Protein AF-A0AAV2Z727-F1 (afdb_monomer_lite)

Organism: NCBI:txid4803

Radius of gyration: 49.24 Å; chains: 1; bounding box: 131×101×115 Å

Structure (mmCIF, N/CA/C/O backbone):
data_AF-A0AAV2Z727-F1
#
_entry.id   AF-A0AAV2Z727-F1
#
loop_
_atom_site.group_PDB
_atom_site.id
_atom_site.type_symbol
_atom_site.label_atom_id
_atom_site.label_alt_id
_atom_site.label_comp_id
_atom_site.label_asym_id
_atom_site.label_entity_id
_atom_site.label_seq_id
_atom_site.pdbx_PDB_ins_code
_atom_site.Cartn_x
_atom_site.Cartn_y
_atom_site.Cartn_z
_atom_site.occupancy
_atom_site.B_iso_or_equiv
_atom_site.auth_seq_id
_atom_site.auth_comp_id
_atom_site.auth_asym_id
_atom_site.auth_atom_id
_atom_site.pdbx_PDB_model_num
ATOM 1 N N . MET A 1 1 ? -12.203 36.282 54.480 1.00 39.03 1 MET A N 1
ATOM 2 C CA . MET A 1 1 ? -13.484 35.660 54.081 1.00 39.03 1 MET A CA 1
ATOM 3 C C . MET A 1 1 ? -13.154 34.325 53.433 1.00 39.03 1 MET A C 1
ATOM 5 O O . MET A 1 1 ? -12.800 34.279 52.266 1.00 39.03 1 MET A O 1
ATOM 9 N N . SER A 1 2 ? -13.116 33.274 54.251 1.00 40.97 2 SER A N 1
ATOM 10 C CA . SER A 1 2 ? -12.714 31.914 53.879 1.00 40.97 2 SER A CA 1
ATOM 11 C C . SER A 1 2 ? -13.938 31.020 54.028 1.00 40.97 2 SER A C 1
ATOM 13 O O . SER A 1 2 ? -14.599 31.080 55.063 1.00 40.97 2 SER A O 1
ATOM 15 N N . GLY A 1 3 ? -14.285 30.250 52.997 1.00 43.59 3 GLY A N 1
ATOM 16 C CA . GLY A 1 3 ? -15.508 29.451 53.033 1.00 43.59 3 GLY A CA 1
ATOM 17 C C . GLY A 1 3 ? -15.813 28.660 51.767 1.00 43.59 3 GLY A C 1
ATOM 18 O O . GLY A 1 3 ? -16.942 28.704 51.300 1.00 43.59 3 GLY A O 1
ATOM 19 N N . ARG A 1 4 ? -14.841 27.937 51.198 1.00 46.19 4 ARG A N 1
ATOM 20 C CA . ARG A 1 4 ? -15.089 26.867 50.211 1.00 46.19 4 ARG A CA 1
ATOM 21 C C . ARG A 1 4 ? -14.018 25.791 50.373 1.00 46.19 4 ARG A C 1
ATOM 23 O O . ARG A 1 4 ? -12.867 26.040 50.051 1.00 46.19 4 ARG A O 1
ATOM 30 N N . GLY A 1 5 ? -14.373 24.622 50.910 1.00 44.16 5 GLY A N 1
ATOM 31 C CA . GLY A 1 5 ? -13.402 23.523 51.023 1.00 44.16 5 GLY A CA 1
ATOM 32 C C . GLY A 1 5 ? -13.780 22.319 51.889 1.00 44.16 5 GLY A C 1
ATOM 33 O O . GLY A 1 5 ? -12.882 21.725 52.471 1.00 44.16 5 GLY A O 1
ATOM 34 N N . LYS A 1 6 ? -15.066 21.956 52.046 1.00 46.91 6 LYS A N 1
ATOM 35 C CA . LYS A 1 6 ? -15.457 20.804 52.898 1.00 46.91 6 LYS A CA 1
ATOM 36 C C . LYS A 1 6 ? -16.526 19.852 52.331 1.00 46.91 6 LYS A C 1
ATOM 38 O O . LYS A 1 6 ? -17.015 19.011 53.077 1.00 46.91 6 LYS A O 1
ATOM 43 N N . ALA A 1 7 ? -16.893 19.936 51.051 1.00 47.81 7 ALA A N 1
ATOM 44 C CA . ALA A 1 7 ? -17.979 19.102 50.507 1.00 47.81 7 ALA A CA 1
ATOM 45 C C . ALA A 1 7 ? -17.520 17.757 49.907 1.00 47.81 7 ALA A C 1
ATOM 47 O O . ALA A 1 7 ? -18.272 16.791 49.930 1.00 47.81 7 ALA A O 1
ATOM 48 N N . THR A 1 8 ? -16.283 17.637 49.424 1.00 51.75 8 THR A N 1
ATOM 49 C CA . THR A 1 8 ? -15.861 16.471 48.625 1.00 51.75 8 THR A CA 1
ATOM 50 C C . THR A 1 8 ? -15.417 15.246 49.431 1.00 51.75 8 THR A C 1
ATOM 52 O O . THR A 1 8 ? -15.367 14.153 48.883 1.00 51.75 8 THR A O 1
ATOM 55 N N . VAL A 1 9 ? -15.154 15.372 50.738 1.00 48.19 9 VAL A N 1
ATOM 56 C CA . VAL A 1 9 ? -14.630 14.254 51.556 1.00 48.19 9 VAL A CA 1
ATOM 57 C C . VAL A 1 9 ? -15.740 13.357 52.139 1.00 48.19 9 VAL A C 1
ATOM 59 O O . VAL A 1 9 ? -15.494 12.195 52.445 1.00 48.19 9 VAL A O 1
ATOM 62 N N . ARG A 1 10 ? -16.986 13.843 52.272 1.00 49.72 10 ARG A N 1
ATOM 63 C CA . ARG A 1 10 ? -18.089 13.064 52.884 1.00 49.72 10 ARG A CA 1
ATOM 64 C C . ARG A 1 10 ? -18.760 12.060 51.943 1.00 49.72 10 ARG A C 1
ATOM 66 O O . ARG A 1 10 ? -19.246 11.039 52.420 1.00 49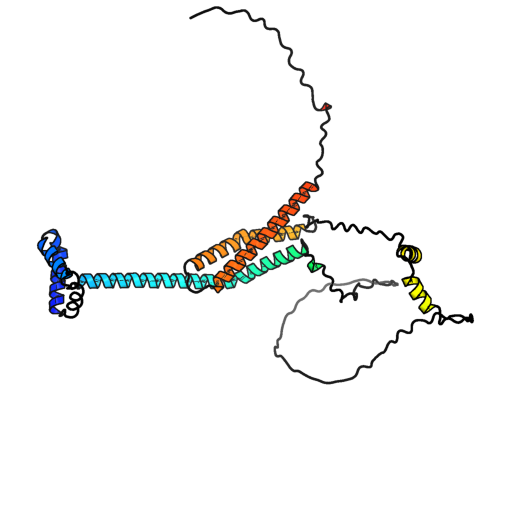.72 10 ARG A O 1
ATOM 73 N N . VAL A 1 11 ? -18.752 12.323 50.638 1.00 51.19 11 VAL A N 1
ATOM 74 C CA . VAL A 1 11 ? -19.493 11.535 49.635 1.00 51.19 11 VAL A CA 1
ATOM 75 C C . VAL A 1 11 ? -18.959 10.100 49.528 1.00 51.19 11 VAL A C 1
ATOM 77 O O . VAL A 1 11 ? -19.722 9.161 49.343 1.00 51.19 11 VAL A O 1
ATOM 80 N N . HIS A 1 12 ? -17.652 9.894 49.709 1.00 49.97 12 HIS A N 1
ATOM 81 C CA . HIS A 1 12 ? -17.037 8.566 49.575 1.00 49.97 12 HIS A CA 1
ATOM 82 C C . HIS A 1 12 ? -17.106 7.710 50.855 1.00 49.97 12 HIS A C 1
ATOM 84 O O . HIS A 1 12 ? -16.900 6.502 50.790 1.00 49.97 12 HIS A O 1
ATOM 90 N N . ALA A 1 13 ? -17.420 8.299 52.017 1.00 50.66 13 ALA A N 1
ATOM 91 C CA . ALA A 1 13 ? -17.376 7.595 53.305 1.00 50.66 13 ALA A CA 1
ATOM 92 C C . ALA A 1 13 ? -18.645 6.779 53.632 1.00 50.66 13 ALA A C 1
ATOM 94 O O . ALA A 1 13 ? -18.581 5.874 54.459 1.00 50.66 13 ALA A O 1
ATOM 95 N N . ARG A 1 14 ? -19.799 7.093 53.020 1.00 56.72 14 ARG A N 1
ATOM 96 C CA . ARG A 1 14 ? -21.083 6.403 53.284 1.00 56.72 14 ARG A CA 1
ATOM 97 C C . ARG A 1 14 ? -21.457 5.357 52.235 1.00 56.72 14 ARG A C 1
ATOM 99 O O . ARG A 1 14 ? -22.124 4.383 52.576 1.00 56.72 14 ARG A O 1
ATOM 106 N N . ALA A 1 15 ? -20.972 5.494 51.001 1.00 55.03 15 ALA A N 1
ATOM 107 C CA . ALA A 1 15 ? -21.147 4.484 49.955 1.00 55.03 15 ALA A CA 1
ATOM 108 C C . ALA A 1 15 ? -20.531 3.119 50.332 1.00 55.03 15 ALA A C 1
ATOM 110 O O . ALA A 1 15 ? -20.976 2.085 49.843 1.00 55.03 15 ALA A O 1
ATOM 111 N N . THR A 1 16 ? -19.541 3.105 51.229 1.00 55.41 16 THR A N 1
ATOM 112 C CA . THR A 1 16 ? -18.864 1.905 51.746 1.00 55.41 16 THR A CA 1
ATOM 113 C C . THR A 1 16 ? -19.543 1.276 52.974 1.00 55.41 16 THR A C 1
ATOM 115 O O . THR A 1 16 ? -19.115 0.211 53.406 1.00 55.41 16 THR A O 1
ATOM 118 N N . GLN A 1 17 ? -20.605 1.884 53.526 1.00 63.78 17 GLN A N 1
ATOM 119 C CA . GLN A 1 17 ? -21.319 1.405 54.728 1.00 63.78 17 GLN A CA 1
ATOM 120 C C . GLN A 1 17 ? -22.770 0.958 54.461 1.00 63.78 17 GLN A C 1
ATOM 122 O O . GLN A 1 17 ? -23.529 0.732 55.403 1.00 63.78 17 GLN A O 1
ATOM 127 N N . GLN A 1 18 ? -23.185 0.833 53.196 1.00 75.06 18 GLN A N 1
ATOM 128 C CA . GLN A 1 18 ? -24.531 0.360 52.861 1.00 75.06 18 GLN A CA 1
ATOM 129 C C . GLN A 1 18 ? -24.704 -1.110 53.283 1.00 75.06 18 GLN A C 1
ATOM 131 O O . GLN A 1 18 ? -24.098 -2.011 52.704 1.00 75.06 18 GLN A O 1
ATOM 136 N N . THR A 1 19 ? -25.542 -1.359 54.292 1.00 83.00 19 THR A N 1
ATOM 137 C CA . THR A 1 19 ? -25.953 -2.713 54.687 1.00 83.00 19 THR A CA 1
ATOM 138 C C . THR A 1 19 ? -26.947 -3.288 53.664 1.00 83.00 19 THR A C 1
ATOM 140 O O . THR A 1 19 ? -27.617 -2.522 52.961 1.00 83.00 19 THR A O 1
ATOM 143 N N . PRO A 1 20 ? -27.082 -4.624 53.549 1.00 82.06 20 PRO A N 1
ATOM 144 C CA . PRO A 1 20 ? -28.026 -5.246 52.613 1.00 82.06 20 PRO A CA 1
ATOM 145 C C . PRO A 1 20 ? -29.473 -4.759 52.802 1.00 82.06 20 PRO A C 1
ATOM 147 O O . PRO A 1 20 ? -30.179 -4.558 51.814 1.00 82.06 20 PRO A O 1
ATOM 150 N N . ASP A 1 21 ? -29.880 -4.471 54.040 1.00 87.56 21 ASP A N 1
ATOM 151 C CA . ASP A 1 21 ? -31.209 -3.929 54.350 1.00 87.56 21 ASP A CA 1
ATOM 152 C C . ASP A 1 21 ? -31.409 -2.512 53.788 1.00 87.56 21 ASP A C 1
ATOM 154 O O . ASP A 1 21 ? -32.450 -2.208 53.206 1.00 87.56 21 ASP A O 1
ATOM 158 N N . VAL A 1 22 ? -30.394 -1.645 53.892 1.00 86.69 22 VAL A N 1
ATOM 159 C CA . VAL A 1 22 ? -30.434 -0.288 53.320 1.00 86.69 22 VAL A CA 1
ATOM 160 C C . VAL A 1 22 ? -30.500 -0.350 51.792 1.00 86.69 22 VAL A C 1
ATOM 162 O O . VAL A 1 22 ? -31.244 0.415 51.181 1.00 86.69 22 VAL A O 1
ATOM 165 N N . ASN A 1 23 ? -29.803 -1.301 51.165 1.00 86.25 23 ASN A N 1
ATOM 166 C CA . ASN A 1 23 ? -29.875 -1.509 49.717 1.00 86.25 23 ASN A CA 1
ATOM 167 C C . ASN A 1 23 ? -31.262 -1.978 49.255 1.00 86.25 23 ASN A C 1
ATOM 169 O O . ASN A 1 23 ? -31.733 -1.525 48.212 1.00 86.25 23 ASN A O 1
ATOM 173 N N . ALA A 1 24 ? -31.944 -2.827 50.030 1.00 88.62 24 ALA A N 1
ATOM 174 C CA . ALA A 1 24 ? -33.315 -3.241 49.729 1.00 88.62 24 ALA A CA 1
ATOM 175 C C . ALA A 1 24 ? -34.296 -2.055 49.774 1.00 88.62 24 ALA A C 1
ATOM 177 O O . ALA A 1 24 ? -35.159 -1.927 48.902 1.00 88.62 24 ALA A O 1
ATOM 178 N N . VAL A 1 25 ? -34.131 -1.148 50.745 1.00 90.75 25 VAL A N 1
ATOM 179 C CA . VAL A 1 25 ? -34.932 0.083 50.839 1.00 90.75 25 VAL A CA 1
ATOM 180 C C . VAL A 1 25 ? -34.631 1.031 49.675 1.00 90.75 25 VAL A C 1
ATOM 182 O O . VAL A 1 25 ? -35.564 1.537 49.054 1.00 90.75 25 VAL A O 1
ATOM 185 N N . LEU A 1 26 ? -33.358 1.239 49.328 1.00 90.25 26 LEU A N 1
ATOM 186 C CA . LEU A 1 26 ? -32.970 2.082 48.190 1.00 90.25 26 LEU A CA 1
ATOM 187 C C . LEU A 1 26 ? -33.520 1.540 46.862 1.00 90.25 26 LEU A C 1
ATOM 189 O O . LEU A 1 26 ? -34.057 2.316 46.075 1.00 90.25 26 LEU A O 1
ATOM 193 N N . ALA A 1 27 ? -33.483 0.221 46.648 1.00 89.06 27 ALA A N 1
ATOM 194 C CA . ALA A 1 27 ? -34.083 -0.413 45.472 1.00 89.06 27 ALA A CA 1
ATOM 195 C C . ALA A 1 27 ? -35.611 -0.216 45.412 1.00 89.06 27 ALA A C 1
ATOM 197 O O . ALA A 1 27 ? -36.176 0.017 44.342 1.00 89.06 27 ALA A O 1
ATOM 198 N N . LEU A 1 28 ? -36.299 -0.265 46.558 1.00 91.38 28 LEU A N 1
ATOM 199 C CA . LEU A 1 28 ? -37.740 -0.011 46.624 1.00 91.38 28 LEU A CA 1
ATOM 200 C C . LEU A 1 28 ? -38.078 1.452 46.301 1.00 91.38 28 LEU A C 1
ATOM 202 O O . LEU A 1 28 ? -39.014 1.705 45.541 1.00 91.38 28 LEU A O 1
ATOM 206 N N . VAL A 1 29 ? -37.312 2.401 46.849 1.00 90.56 29 VAL A N 1
ATOM 207 C CA . VAL A 1 29 ? -37.460 3.841 46.575 1.00 90.56 29 VAL A CA 1
ATOM 208 C C . VAL A 1 29 ? -37.225 4.138 45.093 1.00 90.56 29 VAL A C 1
ATOM 210 O O . VAL A 1 29 ? -37.994 4.887 44.491 1.00 90.56 29 VAL A O 1
ATOM 213 N N . GLU A 1 30 ? -36.220 3.511 44.484 1.00 89.19 30 GLU A N 1
ATOM 214 C CA . GLU A 1 30 ? -35.923 3.623 43.053 1.00 89.19 30 GLU A CA 1
ATOM 215 C C . GLU A 1 30 ? -37.079 3.094 42.191 1.00 89.19 30 GLU A C 1
ATOM 217 O O . GLU A 1 30 ? -37.591 3.811 41.330 1.00 89.19 30 GLU A O 1
ATOM 222 N N . LYS A 1 31 ? -37.600 1.901 42.501 1.00 91.44 31 LYS A N 1
ATOM 223 C CA . LYS A 1 31 ? -38.759 1.317 41.806 1.00 91.44 31 LYS A CA 1
ATOM 224 C C . LYS A 1 31 ? -40.017 2.182 41.928 1.00 91.44 31 LYS A C 1
ATOM 226 O O . LYS A 1 31 ? -40.781 2.326 40.972 1.00 91.44 31 LYS A O 1
ATOM 231 N N . TRP A 1 32 ? -40.251 2.772 43.101 1.00 92.25 32 TRP A N 1
ATOM 232 C CA . TRP A 1 32 ? -41.371 3.692 43.312 1.00 92.25 32 TRP A CA 1
ATOM 233 C C . TRP A 1 32 ? -41.193 4.994 42.532 1.00 92.25 32 TRP A C 1
ATOM 235 O O . TRP A 1 32 ? -42.163 5.495 41.961 1.00 92.25 32 TRP A O 1
ATOM 245 N N . LYS A 1 33 ? -39.969 5.530 42.462 1.00 91.88 33 LYS A N 1
ATOM 246 C CA . LYS A 1 33 ? -39.656 6.695 41.627 1.00 91.88 33 LYS A CA 1
ATOM 247 C C . LYS A 1 33 ? -39.925 6.398 40.153 1.00 91.88 33 LYS A C 1
ATOM 249 O O . LYS A 1 33 ? -40.533 7.229 39.487 1.00 91.88 33 LYS A O 1
ATOM 254 N N . GLU A 1 34 ? -39.534 5.232 39.647 1.00 89.44 34 GLU A N 1
ATOM 255 C CA . GLU A 1 34 ? -39.793 4.845 38.254 1.00 89.44 34 GLU A CA 1
ATOM 256 C C . GLU A 1 34 ? -41.294 4.723 37.949 1.00 89.44 34 GLU A C 1
ATOM 258 O O . GLU A 1 34 ? -41.766 5.239 36.937 1.00 89.44 34 GLU A O 1
ATOM 263 N N . ALA A 1 35 ? -42.068 4.095 38.840 1.00 92.62 35 ALA A N 1
ATOM 264 C CA . ALA A 1 35 ? -43.499 3.869 38.627 1.00 92.62 35 ALA A CA 1
ATOM 265 C C . ALA A 1 35 ? -44.368 5.122 38.855 1.00 92.62 35 ALA A C 1
ATOM 267 O O . ALA A 1 35 ? -45.413 5.292 38.219 1.00 92.62 35 ALA A O 1
ATOM 268 N N . HIS A 1 36 ? -43.968 5.993 39.786 1.00 93.00 36 HIS A N 1
ATOM 269 C CA . HIS A 1 36 ? -44.829 7.058 40.304 1.00 93.00 36 HIS A CA 1
ATOM 270 C C . HIS A 1 36 ? -44.176 8.446 40.363 1.00 93.00 36 HIS A C 1
ATOM 272 O O . HIS A 1 36 ? -44.851 9.408 40.733 1.00 93.00 36 HIS A O 1
ATOM 278 N N . GLY A 1 37 ? -42.917 8.605 39.951 1.00 90.31 37 GLY A N 1
ATOM 279 C CA . GLY A 1 37 ? -42.188 9.879 40.019 1.00 90.31 37 GLY A CA 1
ATOM 280 C C . GLY A 1 37 ? -42.830 11.014 39.216 1.00 90.31 37 GLY A C 1
ATOM 281 O O . GLY A 1 37 ? -42.751 12.171 39.621 1.00 90.31 37 GLY A O 1
ATOM 282 N N . ALA A 1 38 ? -43.552 10.690 38.136 1.00 90.62 38 ALA A N 1
ATOM 283 C CA . ALA A 1 38 ? -44.331 11.667 37.369 1.00 90.62 38 ALA A CA 1
ATOM 284 C C . ALA A 1 38 ? -45.575 12.180 38.121 1.00 90.62 38 ALA A C 1
ATOM 286 O O . ALA A 1 38 ? -46.032 13.292 37.876 1.00 90.62 38 ALA A O 1
ATOM 287 N N . LYS A 1 39 ? -46.132 11.373 39.035 1.00 93.19 39 LYS A N 1
ATOM 288 C CA . LYS A 1 39 ? -47.325 11.712 39.830 1.00 93.19 39 LYS A CA 1
ATOM 289 C C . LYS A 1 39 ? -46.971 12.361 41.170 1.00 93.19 39 LYS A C 1
ATOM 291 O O . LYS A 1 39 ? -47.789 13.096 41.712 1.00 93.19 39 LYS A O 1
ATOM 296 N N . TYR A 1 40 ? -45.766 12.114 41.690 1.00 93.44 40 TYR A N 1
ATOM 297 C CA . TYR A 1 40 ? -45.324 12.617 42.993 1.00 93.44 40 TYR A CA 1
ATOM 298 C C . TYR A 1 40 ? -43.932 13.265 42.910 1.00 93.44 40 TYR A C 1
ATOM 300 O O . TYR A 1 40 ? -42.923 12.596 43.141 1.00 93.44 40 TYR A O 1
ATOM 308 N N . PRO A 1 41 ? -43.853 14.588 42.669 1.00 92.19 41 PRO A N 1
ATOM 309 C CA . PRO A 1 41 ? -42.585 15.322 42.607 1.00 92.19 41 PRO A CA 1
ATOM 310 C C . PRO A 1 41 ? -41.755 15.232 43.895 1.00 92.19 41 PRO A C 1
ATOM 312 O O . PRO A 1 41 ? -40.528 15.234 43.840 1.00 92.19 41 PRO A O 1
ATOM 315 N N . ALA A 1 42 ? -42.414 15.098 45.053 1.00 91.38 42 ALA A N 1
ATOM 316 C CA . ALA A 1 42 ? -41.756 14.930 46.349 1.00 91.38 42 ALA A CA 1
ATOM 317 C C . ALA A 1 42 ? -40.891 13.657 46.417 1.00 91.38 42 ALA A C 1
ATOM 319 O O . ALA A 1 42 ? -39.845 13.660 47.061 1.00 91.38 42 ALA A O 1
ATOM 320 N N . LEU A 1 43 ? -41.290 12.588 45.720 1.00 91.19 43 LEU A N 1
ATOM 321 C CA . LEU A 1 43 ? -40.529 11.340 45.653 1.00 91.19 43 LEU A CA 1
ATOM 322 C C . LEU A 1 43 ? -39.261 11.505 44.805 1.00 91.19 43 LEU A C 1
ATOM 324 O O . LEU A 1 43 ? -38.188 11.042 45.185 1.00 91.19 43 LEU A O 1
ATOM 328 N N . THR A 1 44 ? -39.371 12.222 43.687 1.00 90.19 44 THR A N 1
ATOM 329 C CA . THR A 1 44 ? -38.231 12.570 42.829 1.00 90.19 44 THR A CA 1
ATOM 330 C C . THR A 1 44 ? -37.246 13.488 43.557 1.00 90.19 44 THR A C 1
ATOM 332 O O . THR A 1 44 ? -36.041 13.262 43.484 1.00 90.19 44 THR A O 1
ATOM 335 N N . ALA A 1 45 ? -37.747 14.470 44.317 1.00 92.06 45 ALA A N 1
ATOM 336 C CA . ALA A 1 45 ? -36.923 15.341 45.156 1.00 92.06 45 ALA A CA 1
ATOM 337 C C . ALA A 1 45 ? -36.223 14.563 46.285 1.00 92.06 45 ALA A C 1
ATOM 339 O O . ALA A 1 45 ? -35.031 14.750 46.509 1.00 92.06 45 ALA A O 1
ATOM 340 N N . GLY A 1 46 ? -36.929 13.642 46.953 1.00 90.56 46 GLY A N 1
ATOM 341 C CA . GLY A 1 46 ? -36.345 12.780 47.985 1.00 90.56 46 GLY A CA 1
ATOM 342 C C . GLY A 1 46 ? -35.235 11.872 47.449 1.00 90.56 46 GLY A C 1
ATOM 343 O O . GLY A 1 46 ? -34.202 11.724 48.094 1.00 90.56 46 GLY A O 1
ATOM 344 N N . HIS A 1 47 ? -35.402 11.323 46.243 1.00 88.75 47 HIS A N 1
ATOM 345 C CA . HIS A 1 47 ? -34.345 10.563 45.572 1.00 88.75 47 HIS A CA 1
ATOM 346 C C . HIS A 1 47 ? -33.114 11.423 45.264 1.00 88.75 47 HIS A C 1
ATOM 348 O O . HIS A 1 47 ? -31.999 10.976 45.508 1.00 88.75 47 HIS A O 1
ATOM 354 N N . ALA A 1 48 ? -33.301 12.651 44.768 1.00 88.75 48 ALA A N 1
ATOM 355 C CA . ALA A 1 48 ? -32.192 13.558 44.461 1.00 88.75 48 ALA A CA 1
ATOM 356 C C . ALA A 1 48 ? -31.383 13.929 45.717 1.00 88.75 48 ALA A C 1
ATOM 358 O O . ALA A 1 48 ? -30.158 13.901 45.690 1.00 88.75 48 ALA A O 1
ATOM 359 N N . VAL A 1 49 ? -32.053 14.178 46.848 1.00 91.62 49 VAL A N 1
ATOM 360 C CA . VAL A 1 49 ? -31.378 14.439 48.134 1.00 91.62 49 VAL A CA 1
ATOM 361 C C . VAL A 1 49 ? -30.574 13.222 48.603 1.00 91.62 49 VAL A C 1
ATOM 363 O O . VAL A 1 49 ? -29.471 13.371 49.123 1.00 91.62 49 VAL A O 1
ATOM 366 N N . LEU A 1 50 ? -31.093 12.005 48.409 1.00 89.00 50 LEU A N 1
ATOM 367 C CA . LEU A 1 50 ? -30.367 10.780 48.754 1.00 89.00 50 LEU A CA 1
ATOM 368 C C . LEU A 1 50 ? -29.129 10.569 47.865 1.00 89.00 50 LEU A C 1
ATOM 370 O O . LEU A 1 50 ? -28.103 10.113 48.370 1.00 89.00 50 LEU A O 1
ATOM 374 N N . GLU A 1 51 ? -29.192 10.943 46.584 1.00 85.56 51 GLU A N 1
ATOM 375 C CA . GLU A 1 51 ? -28.020 10.960 45.694 1.00 85.56 51 GLU A CA 1
ATOM 376 C C . GLU A 1 51 ? -26.985 12.007 46.138 1.00 85.56 51 GLU A C 1
ATOM 378 O O . GLU A 1 51 ? -25.797 11.693 46.218 1.00 85.56 51 GLU A O 1
ATOM 383 N N . GLU A 1 52 ? -27.415 13.225 46.491 1.00 86.12 52 GLU A N 1
ATOM 384 C CA . GLU A 1 52 ? -26.536 14.301 46.986 1.00 86.12 52 GLU A CA 1
ATOM 385 C C . GLU A 1 52 ? -25.848 13.944 48.315 1.00 86.12 52 GLU A C 1
ATOM 387 O O . GLU A 1 52 ? -24.682 14.281 48.533 1.00 86.12 52 GLU A O 1
ATOM 392 N N . GLU A 1 53 ? -26.535 13.201 49.186 1.00 85.88 53 GLU A N 1
ATOM 393 C CA . GLU A 1 53 ? -25.989 12.662 50.439 1.00 85.88 53 GLU A CA 1
ATOM 394 C C . GLU A 1 53 ? -25.034 11.465 50.227 1.00 85.88 53 GLU A C 1
ATOM 396 O O . GLU A 1 53 ? -24.411 10.988 51.184 1.00 85.88 53 GLU A O 1
ATOM 401 N N . GLY A 1 54 ? -24.878 10.994 48.984 1.00 79.69 54 GLY A N 1
ATOM 402 C CA . GLY A 1 54 ? -23.926 9.953 48.593 1.00 79.69 54 GLY A CA 1
ATOM 403 C C . GLY A 1 54 ? -24.452 8.518 48.691 1.00 79.69 54 GLY A C 1
ATOM 404 O O . GLY A 1 54 ? -23.651 7.580 48.675 1.00 79.69 54 GLY A O 1
ATOM 405 N N . TYR A 1 55 ? -25.770 8.312 48.800 1.00 85.12 55 TYR A N 1
ATOM 406 C CA . TYR A 1 55 ? -26.347 6.975 48.659 1.00 85.12 55 TYR A CA 1
ATOM 407 C C . TYR A 1 55 ? -26.370 6.584 47.191 1.00 85.12 55 TYR A C 1
ATOM 409 O O . TYR A 1 55 ? -26.870 7.324 46.348 1.00 85.12 55 TYR A O 1
ATOM 417 N N . VAL A 1 56 ? -25.864 5.388 46.890 1.00 82.75 56 VAL A N 1
ATOM 418 C CA . VAL A 1 56 ? -25.927 4.871 45.528 1.00 82.75 56 VAL A CA 1
ATOM 419 C C . VAL A 1 56 ? -27.025 3.836 45.400 1.00 82.75 56 VAL A C 1
ATOM 421 O O . VAL A 1 56 ? -27.091 2.889 46.186 1.00 82.75 56 VAL A O 1
ATOM 424 N N . PHE A 1 57 ? -27.862 4.031 44.392 1.00 86.56 57 PHE A N 1
ATOM 425 C CA . PHE A 1 57 ? -29.006 3.191 44.099 1.00 86.56 57 PHE A CA 1
ATOM 426 C C . PHE A 1 57 ? -28.584 1.909 43.356 1.00 86.56 57 PHE A C 1
ATOM 428 O O . PHE A 1 57 ? -27.798 1.988 42.403 1.00 86.56 57 PHE A O 1
ATOM 435 N N . PRO A 1 58 ? -29.054 0.721 43.787 1.00 84.62 58 PRO A N 1
ATOM 436 C CA . PRO A 1 58 ? -28.657 -0.548 43.184 1.00 84.62 58 PRO A CA 1
ATOM 437 C C . PRO A 1 58 ? -28.996 -0.691 41.695 1.00 84.62 58 PRO A C 1
ATOM 439 O O . PRO A 1 58 ? -28.152 -1.212 40.964 1.00 84.62 58 PRO A O 1
ATOM 442 N N . HIS A 1 59 ? -30.165 -0.238 41.211 1.00 81.50 59 HIS A N 1
ATOM 443 C CA . HIS A 1 59 ? -30.490 -0.381 39.785 1.00 81.50 59 HIS A CA 1
ATOM 444 C C . HIS A 1 59 ? -29.714 0.614 38.920 1.00 81.50 59 HIS A C 1
ATOM 446 O O . HIS A 1 59 ? -29.240 0.224 37.852 1.00 81.50 59 HIS A O 1
ATOM 452 N N . ALA A 1 60 ? -29.501 1.849 39.381 1.00 79.44 60 ALA A N 1
ATOM 453 C CA . ALA A 1 60 ? -28.626 2.814 38.717 1.00 79.44 60 ALA A CA 1
ATOM 454 C C . ALA A 1 60 ? -27.200 2.262 38.542 1.00 79.44 60 ALA A C 1
ATOM 456 O O . ALA A 1 60 ? -26.689 2.236 37.421 1.00 79.44 60 ALA A O 1
ATOM 457 N N . LYS A 1 61 ? -26.606 1.720 39.617 1.00 80.12 61 LYS A N 1
ATOM 458 C CA . LYS A 1 61 ? -25.299 1.038 39.577 1.00 80.12 61 LYS A CA 1
ATOM 459 C C . LYS A 1 61 ? -25.301 -0.163 38.634 1.00 80.12 61 LYS A C 1
ATOM 461 O O . LYS A 1 61 ? -24.406 -0.277 37.807 1.00 80.12 61 LYS A O 1
ATOM 466 N N . ALA A 1 62 ? -26.299 -1.043 38.728 1.00 85.94 62 ALA A N 1
ATOM 467 C CA . ALA A 1 62 ? -26.392 -2.231 37.877 1.00 85.94 62 ALA A CA 1
ATOM 468 C C . ALA A 1 62 ? -26.550 -1.880 36.387 1.00 85.94 62 ALA A C 1
ATOM 470 O O . ALA A 1 62 ? -26.024 -2.571 35.520 1.00 85.94 62 ALA A O 1
ATOM 471 N N . LYS A 1 63 ? -27.258 -0.791 36.072 1.00 85.12 63 LYS A N 1
ATOM 472 C CA . LYS A 1 63 ? -27.420 -0.292 34.703 1.00 85.12 63 LYS A CA 1
ATOM 473 C C . LYS A 1 63 ? -26.132 0.325 34.170 1.00 85.12 63 LYS A C 1
ATOM 475 O O . LYS A 1 63 ? -25.821 0.156 32.995 1.00 85.12 63 LYS A O 1
ATOM 480 N N . GLU A 1 64 ? -25.400 1.047 35.009 1.00 85.88 64 GLU A N 1
ATOM 481 C CA . GLU A 1 64 ? -24.100 1.613 34.654 1.00 85.88 64 GLU A CA 1
ATOM 482 C C . GLU A 1 64 ? -23.063 0.514 34.404 1.00 85.88 64 GLU A C 1
ATOM 484 O O . GLU A 1 64 ? -22.411 0.525 33.362 1.00 85.88 64 GLU A O 1
ATOM 489 N N . THR A 1 65 ? -22.977 -0.490 35.282 1.00 85.88 65 THR A N 1
ATOM 490 C CA . THR A 1 65 ? -22.068 -1.628 35.090 1.00 85.88 65 THR A CA 1
ATOM 491 C C . THR A 1 65 ? -22.458 -2.484 33.888 1.00 85.88 65 THR A C 1
ATOM 493 O O . THR A 1 65 ? -21.575 -2.914 33.152 1.00 85.88 65 THR A O 1
ATOM 496 N N . ALA A 1 66 ? -23.755 -2.684 33.623 1.00 89.06 66 ALA A N 1
ATOM 497 C CA . ALA A 1 66 ? -24.219 -3.385 32.425 1.00 89.06 66 ALA A CA 1
ATOM 498 C C . ALA A 1 66 ? -23.839 -2.642 31.134 1.00 89.06 66 ALA A C 1
ATOM 500 O O . ALA A 1 66 ? -23.352 -3.263 30.194 1.00 89.06 66 ALA A O 1
ATOM 501 N N . LYS A 1 67 ? -23.998 -1.312 31.098 1.00 90.88 67 LYS A N 1
ATOM 502 C CA . LYS A 1 67 ? -23.570 -0.483 29.959 1.00 90.88 67 LYS A CA 1
ATOM 503 C C . LYS A 1 67 ? -22.056 -0.481 29.773 1.00 90.88 67 LYS A C 1
ATOM 505 O O . LYS A 1 67 ? -21.588 -0.509 28.640 1.00 90.88 67 LYS A O 1
ATOM 510 N N . ALA A 1 68 ? -21.298 -0.432 30.866 1.00 91.56 68 ALA A N 1
ATOM 511 C CA . ALA A 1 68 ? -19.843 -0.512 30.817 1.00 91.56 68 ALA A CA 1
ATOM 512 C C . ALA A 1 68 ? -19.386 -1.872 30.267 1.00 91.56 68 ALA A C 1
ATOM 514 O O . ALA A 1 68 ? -18.548 -1.908 29.372 1.00 91.56 68 ALA A O 1
ATOM 515 N N . ALA A 1 69 ? -19.999 -2.969 30.725 1.00 93.31 69 ALA A N 1
ATOM 516 C CA . ALA A 1 69 ? -19.726 -4.311 30.217 1.00 93.31 69 ALA A CA 1
ATOM 517 C C . ALA A 1 69 ? -20.103 -4.459 28.731 1.00 93.31 69 ALA A C 1
ATOM 519 O O . ALA A 1 69 ? -19.365 -5.074 27.966 1.00 93.31 69 ALA A O 1
ATOM 520 N N . GLU A 1 70 ? -21.221 -3.874 28.292 1.00 93.00 70 GLU A N 1
ATOM 521 C CA . GLU A 1 70 ? -21.608 -3.854 26.876 1.00 93.00 70 GLU A CA 1
ATOM 522 C C . GLU A 1 70 ? -20.601 -3.064 26.024 1.00 93.00 70 GLU A C 1
ATOM 524 O O . GLU A 1 70 ? -20.155 -3.549 24.983 1.00 93.00 70 GLU A O 1
ATOM 529 N N . ALA A 1 71 ? -20.186 -1.880 26.481 1.00 93.06 71 ALA A N 1
ATOM 530 C CA . ALA A 1 71 ? -19.178 -1.072 25.800 1.00 93.06 71 ALA A CA 1
ATOM 531 C C . ALA A 1 71 ? -17.823 -1.794 25.717 1.00 93.06 71 ALA A C 1
ATOM 533 O O . ALA A 1 71 ? -17.181 -1.764 24.667 1.00 93.06 71 ALA A O 1
ATOM 534 N N . GLU A 1 72 ? -17.414 -2.486 26.782 1.00 94.88 72 GLU A N 1
ATOM 535 C CA . GLU A 1 72 ? -16.212 -3.320 26.791 1.00 94.88 72 GLU A CA 1
ATOM 536 C C . GLU A 1 72 ? -16.322 -4.458 25.770 1.00 94.88 72 GLU A C 1
ATOM 538 O O . GLU A 1 72 ? -15.405 -4.663 24.977 1.00 94.88 72 GLU A O 1
ATOM 543 N N . GLN A 1 73 ? -17.460 -5.157 25.701 1.00 93.50 73 GLN A N 1
ATOM 544 C CA . GLN A 1 73 ? -17.650 -6.207 24.698 1.00 93.50 73 GLN A CA 1
ATOM 545 C C . GLN A 1 73 ? -17.604 -5.674 23.264 1.00 93.50 73 GLN A C 1
ATOM 547 O O . GLN A 1 73 ? -17.011 -6.317 22.395 1.00 93.50 73 GLN A O 1
ATOM 552 N N . LEU A 1 74 ? -18.175 -4.495 23.009 1.00 93.69 74 LEU A N 1
ATOM 553 C CA . LEU A 1 74 ? -18.077 -3.840 21.705 1.00 93.69 74 LEU A CA 1
ATOM 554 C C . LEU A 1 74 ? -16.628 -3.474 21.369 1.00 93.69 74 LEU A C 1
ATOM 556 O O . LEU A 1 74 ? -16.193 -3.720 20.245 1.00 93.69 74 LEU A O 1
ATOM 560 N N . GLN A 1 75 ? -15.859 -2.965 22.334 1.00 90.31 75 GLN A N 1
ATOM 561 C CA . GLN A 1 75 ? -14.432 -2.684 22.149 1.00 90.31 75 GLN A CA 1
ATOM 562 C C . GLN A 1 75 ? -13.629 -3.964 21.879 1.00 90.31 75 GLN A C 1
ATOM 564 O O . GLN A 1 75 ? -12.830 -4.009 20.944 1.00 90.31 75 GLN A O 1
ATOM 569 N N . LEU A 1 76 ? -13.871 -5.042 22.630 1.00 92.75 76 LEU A N 1
ATOM 570 C CA . LEU A 1 76 ? -13.232 -6.344 22.411 1.00 92.75 76 LEU A CA 1
ATOM 571 C C . LEU A 1 76 ? -13.581 -6.929 21.036 1.00 92.75 76 LEU A C 1
ATOM 573 O O . LEU A 1 76 ? -12.736 -7.521 20.364 1.00 92.75 76 LEU A O 1
ATOM 577 N N . HIS A 1 77 ? -14.823 -6.755 20.586 1.00 93.12 77 HIS A N 1
ATOM 578 C CA . HIS A 1 77 ? -15.227 -7.169 19.250 1.00 93.12 77 HIS A CA 1
ATOM 579 C C . HIS A 1 77 ? -14.526 -6.342 18.164 1.00 93.12 77 HIS A C 1
ATOM 581 O O . HIS A 1 77 ? -13.952 -6.920 17.242 1.00 93.12 77 HIS A O 1
ATOM 587 N N . GLN A 1 78 ? -14.520 -5.012 18.286 1.00 89.75 78 GLN A N 1
ATOM 588 C CA . GLN A 1 78 ? -13.869 -4.112 17.329 1.00 89.75 78 GLN A CA 1
ATOM 589 C C . GLN A 1 78 ? -12.368 -4.389 17.226 1.00 89.75 78 GLN A C 1
ATOM 591 O O . GLN A 1 78 ? -11.854 -4.558 16.124 1.00 89.75 78 GLN A O 1
ATOM 596 N N . THR A 1 79 ? -11.681 -4.526 18.361 1.00 89.31 79 THR A N 1
ATOM 597 C CA . THR A 1 79 ? -10.251 -4.872 18.408 1.00 89.31 79 THR A CA 1
ATOM 598 C C . THR A 1 79 ? -9.965 -6.237 17.787 1.00 89.31 79 THR A C 1
ATOM 600 O O . THR A 1 79 ? -9.003 -6.364 17.031 1.00 89.31 79 THR A O 1
ATOM 603 N N . ARG A 1 80 ? -10.813 -7.249 18.023 1.00 91.06 80 ARG A N 1
ATOM 604 C CA . ARG A 1 80 ? -10.682 -8.564 17.375 1.00 91.06 80 ARG A CA 1
ATOM 605 C C . ARG A 1 80 ? -10.848 -8.467 15.861 1.00 91.06 80 ARG A C 1
ATOM 607 O O . ARG A 1 80 ? -10.044 -9.030 15.126 1.00 91.06 80 ARG A O 1
ATOM 614 N N . VAL A 1 81 ? -11.878 -7.766 15.389 1.00 91.50 81 VAL A N 1
ATOM 615 C CA . VAL A 1 81 ? -12.122 -7.577 13.951 1.00 91.50 81 VAL A CA 1
ATOM 616 C C . VAL A 1 81 ? -10.959 -6.827 13.304 1.00 91.50 81 VAL A C 1
ATOM 618 O O . VAL A 1 81 ? -10.498 -7.225 12.237 1.00 91.50 81 VAL A O 1
ATOM 621 N N . ALA A 1 82 ? -10.450 -5.785 13.957 1.00 87.38 82 ALA A N 1
ATOM 622 C CA . ALA A 1 82 ? -9.315 -5.017 13.466 1.00 87.38 82 ALA A CA 1
ATOM 623 C C . ALA A 1 82 ? -8.029 -5.861 13.417 1.00 87.38 82 ALA A C 1
ATOM 625 O O . ALA A 1 82 ? -7.324 -5.852 12.411 1.00 87.38 82 ALA A O 1
ATOM 626 N N . ALA A 1 83 ? -7.769 -6.681 14.441 1.00 88.75 83 ALA A N 1
ATOM 627 C CA . ALA A 1 83 ? -6.642 -7.614 14.452 1.00 88.75 83 ALA A CA 1
ATOM 628 C C . ALA A 1 83 ? -6.724 -8.656 13.321 1.00 88.75 83 ALA A C 1
ATOM 630 O O . ALA A 1 83 ? -5.719 -8.931 12.670 1.00 88.75 83 ALA A O 1
ATOM 631 N N . LEU A 1 84 ? -7.916 -9.198 13.043 1.00 91.75 84 LEU A N 1
ATOM 632 C CA . LEU A 1 84 ? -8.120 -10.133 11.931 1.00 91.75 84 LEU A CA 1
ATOM 633 C C . LEU A 1 84 ? -7.886 -9.468 10.571 1.00 91.75 84 LEU A C 1
ATOM 635 O O . LEU A 1 84 ? -7.203 -10.041 9.726 1.00 91.75 84 LEU A O 1
ATOM 639 N N . LYS A 1 85 ? -8.402 -8.247 10.373 1.00 90.81 85 LYS A N 1
ATOM 640 C CA . LYS A 1 85 ? -8.142 -7.466 9.154 1.00 90.81 85 LYS A CA 1
ATOM 641 C C . LYS A 1 85 ? -6.649 -7.198 8.966 1.00 90.81 85 LYS A C 1
ATOM 643 O O . LYS A 1 85 ? -6.146 -7.346 7.859 1.00 90.81 85 LYS A O 1
ATOM 648 N N . ARG A 1 86 ? -5.927 -6.869 10.041 1.00 87.62 86 ARG A N 1
ATOM 649 C CA . ARG A 1 86 ? -4.470 -6.670 9.999 1.00 87.62 86 ARG A CA 1
ATOM 650 C C . ARG A 1 86 ? -3.723 -7.936 9.591 1.00 87.62 86 ARG A C 1
ATOM 652 O O . ARG A 1 86 ? -2.913 -7.878 8.675 1.00 87.62 86 ARG A O 1
ATOM 659 N N . ALA A 1 87 ? -4.038 -9.071 10.211 1.00 90.38 87 ALA A N 1
ATOM 660 C CA . ALA A 1 87 ? -3.418 -10.350 9.863 1.00 90.38 87 ALA A CA 1
ATOM 661 C C . ALA A 1 87 ? -3.706 -10.759 8.406 1.00 90.38 87 ALA A C 1
ATOM 663 O O . ALA A 1 87 ? -2.852 -11.336 7.736 1.00 90.38 87 ALA A O 1
ATOM 664 N N . GLN A 1 88 ? -4.901 -10.439 7.898 1.00 92.81 88 GLN A N 1
ATOM 665 C CA . GLN A 1 88 ? -5.235 -10.648 6.492 1.00 92.81 88 GLN A CA 1
ATOM 666 C C . GLN A 1 88 ? -4.359 -9.789 5.572 1.00 92.81 88 GLN A C 1
ATOM 668 O O . GLN A 1 88 ? -3.760 -10.328 4.647 1.00 92.81 88 GLN A O 1
ATOM 673 N N . VAL A 1 89 ? -4.249 -8.486 5.841 1.00 93.19 89 VAL A N 1
ATOM 674 C CA . VAL A 1 89 ? -3.424 -7.571 5.035 1.00 93.19 89 VAL A CA 1
ATOM 675 C C . VAL A 1 89 ? -1.956 -7.984 5.057 1.00 93.19 89 VAL A C 1
ATOM 677 O O . VAL A 1 89 ? -1.317 -8.004 4.016 1.00 93.19 89 VAL A O 1
ATOM 680 N N . GLU A 1 90 ? -1.418 -8.381 6.207 1.00 92.06 90 GLU A N 1
ATOM 681 C CA . GLU A 1 90 ? -0.033 -8.854 6.307 1.00 92.06 90 GLU A CA 1
ATOM 682 C C . GLU A 1 90 ? 0.220 -10.094 5.437 1.00 92.06 90 GLU A C 1
ATOM 684 O O . GLU A 1 90 ? 1.228 -10.177 4.732 1.00 92.06 90 GLU A O 1
ATOM 689 N N . LYS A 1 91 ? -0.736 -11.030 5.419 1.00 93.25 91 LYS A N 1
ATOM 690 C CA . LYS A 1 91 ? -0.681 -12.200 4.542 1.00 93.25 91 LYS A CA 1
ATOM 691 C C . LYS A 1 91 ? -0.769 -11.813 3.064 1.00 93.25 91 LYS A C 1
ATOM 693 O O . LYS A 1 91 ? -0.042 -12.376 2.249 1.00 93.25 91 LYS A O 1
ATOM 698 N N . GLU A 1 92 ? -1.646 -10.876 2.714 1.00 95.19 92 GLU A N 1
ATOM 699 C CA . GLU A 1 92 ? -1.779 -10.381 1.341 1.00 95.19 92 GLU A CA 1
ATOM 700 C C . GLU A 1 92 ? -0.511 -9.661 0.875 1.00 95.19 92 GLU A C 1
ATOM 702 O O . GLU A 1 92 ? -0.034 -9.942 -0.223 1.00 95.19 92 GLU A O 1
ATOM 707 N N . ILE A 1 93 ? 0.086 -8.815 1.720 1.00 94.69 93 ILE A N 1
ATOM 708 C CA . ILE A 1 93 ? 1.374 -8.171 1.444 1.00 94.69 93 ILE A CA 1
ATOM 709 C C . ILE A 1 93 ? 2.416 -9.249 1.147 1.00 94.69 93 ILE A C 1
ATOM 711 O O . ILE A 1 93 ? 3.030 -9.217 0.085 1.00 94.69 93 ILE A O 1
ATOM 715 N N . ALA A 1 94 ? 2.582 -10.244 2.021 1.00 93.62 94 ALA A N 1
ATOM 716 C CA . ALA A 1 94 ? 3.557 -11.313 1.805 1.00 93.62 94 ALA A CA 1
ATOM 717 C C . ALA A 1 94 ? 3.314 -12.094 0.498 1.00 93.62 94 ALA A C 1
ATOM 719 O O . ALA A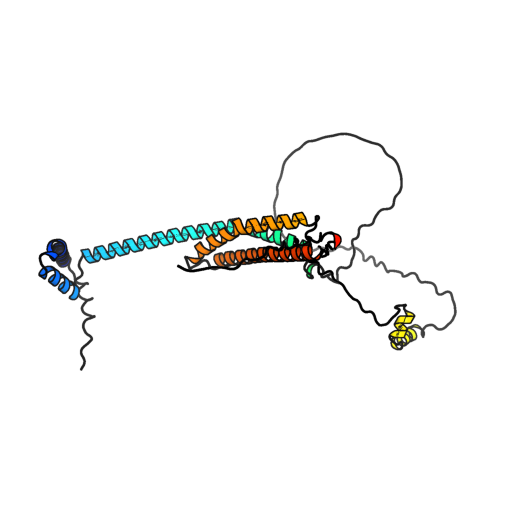 1 94 ? 4.267 -12.459 -0.184 1.00 93.62 94 ALA A O 1
ATOM 720 N N . GLN A 1 95 ? 2.051 -12.322 0.129 1.00 95.06 95 GLN A N 1
ATOM 721 C CA . GLN A 1 95 ? 1.690 -13.060 -1.080 1.00 95.06 95 GLN A CA 1
ATOM 722 C C . GLN A 1 95 ? 1.961 -12.269 -2.366 1.00 95.06 95 GLN A C 1
ATOM 724 O O . GLN A 1 95 ? 2.469 -12.830 -3.334 1.00 95.06 95 GLN A O 1
ATOM 729 N N . TYR A 1 96 ? 1.589 -10.991 -2.400 1.00 95.44 96 TYR A N 1
ATOM 730 C CA . TYR A 1 96 ? 1.629 -10.189 -3.624 1.00 95.44 96 TYR A CA 1
ATOM 731 C C . TYR A 1 96 ? 2.914 -9.377 -3.783 1.00 95.44 96 TYR A C 1
ATOM 733 O O . TYR A 1 96 ? 3.176 -8.907 -4.886 1.00 95.44 96 TYR A O 1
ATOM 741 N N . THR A 1 97 ? 3.732 -9.236 -2.732 1.00 95.62 97 THR A N 1
ATOM 742 C CA . THR A 1 97 ? 5.010 -8.506 -2.818 1.00 95.62 97 THR A CA 1
ATOM 743 C C . THR A 1 97 ? 5.883 -9.075 -3.929 1.00 95.62 97 THR A C 1
ATOM 745 O O . THR A 1 97 ? 6.307 -8.314 -4.786 1.00 95.62 97 THR A O 1
ATOM 748 N N . GLN A 1 98 ? 6.077 -10.398 -3.991 1.00 95.75 98 GLN A N 1
ATOM 749 C CA . GLN A 1 98 ? 6.922 -10.996 -5.030 1.00 95.75 98 GLN A CA 1
ATOM 750 C C . GLN A 1 98 ? 6.413 -10.684 -6.443 1.00 95.75 98 GLN A C 1
ATOM 752 O O . GLN A 1 98 ? 7.190 -10.302 -7.306 1.00 95.75 98 GLN A O 1
ATOM 757 N N . GLU A 1 99 ? 5.101 -10.774 -6.670 1.00 96.56 99 GLU A N 1
ATOM 758 C CA . GLU A 1 99 ? 4.523 -10.475 -7.983 1.00 96.56 99 GLU A CA 1
ATOM 759 C C . GLU A 1 99 ? 4.718 -9.001 -8.379 1.00 96.56 99 GLU A C 1
ATOM 761 O O . GLU A 1 99 ? 4.951 -8.689 -9.546 1.00 96.56 99 GLU A O 1
ATOM 766 N N . ILE A 1 100 ? 4.621 -8.085 -7.411 1.00 96.94 100 ILE A N 1
ATOM 767 C CA . ILE A 1 100 ? 4.877 -6.658 -7.627 1.00 96.94 100 ILE A CA 1
ATOM 768 C C . ILE A 1 100 ? 6.358 -6.432 -7.953 1.00 96.94 100 ILE A C 1
ATOM 770 O O . ILE A 1 100 ? 6.665 -5.704 -8.897 1.00 96.94 100 ILE A O 1
ATOM 774 N N . GLU A 1 101 ? 7.259 -7.068 -7.203 1.00 96.56 101 GLU A N 1
ATOM 775 C CA . GLU A 1 101 ? 8.706 -6.997 -7.421 1.00 96.56 101 GLU A CA 1
ATOM 776 C C . GLU A 1 101 ? 9.096 -7.519 -8.802 1.00 96.56 101 GLU A C 1
ATOM 778 O O . GLU A 1 101 ? 9.840 -6.850 -9.514 1.00 96.56 101 GLU A O 1
ATOM 783 N N . ASP A 1 102 ? 8.537 -8.652 -9.228 1.00 96.50 102 ASP A N 1
ATOM 784 C CA . ASP A 1 102 ? 8.809 -9.238 -10.540 1.00 96.50 102 ASP A CA 1
ATOM 785 C C . ASP A 1 102 ? 8.412 -8.277 -11.672 1.00 96.50 102 ASP A C 1
ATOM 787 O O . ASP A 1 102 ? 9.170 -8.085 -12.622 1.00 96.50 102 ASP A O 1
ATOM 791 N N . VAL A 1 103 ? 7.252 -7.615 -11.555 1.00 96.62 103 VAL A N 1
ATOM 792 C CA . VAL A 1 103 ? 6.794 -6.626 -12.547 1.00 96.62 103 VAL A CA 1
ATOM 793 C C . VAL A 1 103 ? 7.673 -5.378 -12.534 1.00 96.62 103 VAL A C 1
ATOM 795 O O . VAL A 1 103 ? 8.027 -4.869 -13.597 1.00 96.62 103 VAL A O 1
ATOM 798 N N . LEU A 1 104 ? 8.048 -4.878 -11.355 1.00 96.75 104 LEU A N 1
ATOM 799 C CA . LEU A 1 104 ? 8.962 -3.740 -11.237 1.00 96.75 104 LEU A CA 1
ATOM 800 C C . LEU A 1 104 ? 10.332 -4.055 -11.841 1.00 96.75 104 LEU A C 1
ATOM 802 O O . LEU A 1 104 ? 10.909 -3.210 -12.523 1.00 96.75 104 LEU A O 1
ATOM 806 N N . LEU A 1 105 ? 10.831 -5.267 -11.617 1.00 95.94 105 LEU A N 1
ATOM 807 C CA . LEU A 1 105 ? 12.106 -5.744 -12.126 1.00 95.94 105 LEU A CA 1
ATOM 808 C C . LEU A 1 105 ? 12.057 -5.940 -13.644 1.00 95.94 105 LEU A C 1
ATOM 810 O O . LEU A 1 105 ? 12.971 -5.504 -14.340 1.00 95.94 105 LEU A O 1
ATOM 814 N N . GLU A 1 106 ? 10.982 -6.520 -14.183 1.00 95.75 106 GLU A N 1
ATOM 815 C CA . GLU A 1 106 ? 10.772 -6.610 -15.631 1.00 95.75 106 GLU A CA 1
ATOM 816 C C . GLU A 1 106 ? 10.767 -5.215 -16.264 1.00 95.75 106 GLU A C 1
ATOM 818 O O . GLU A 1 106 ? 11.505 -4.961 -17.216 1.00 95.75 106 GLU A O 1
ATOM 823 N N . MET A 1 107 ? 9.996 -4.280 -15.699 1.00 95.38 107 MET A N 1
ATOM 824 C CA . MET A 1 107 ? 9.982 -2.898 -16.175 1.00 95.38 107 MET A CA 1
ATOM 825 C C . MET A 1 107 ? 11.367 -2.258 -16.098 1.00 95.38 107 MET A C 1
ATOM 827 O O . MET A 1 107 ? 11.770 -1.577 -17.037 1.00 95.38 107 MET A O 1
ATOM 831 N N . HIS A 1 108 ? 12.105 -2.483 -15.009 1.00 93.88 108 HIS A N 1
ATOM 832 C CA . HIS A 1 108 ? 13.451 -1.954 -14.837 1.00 93.88 108 HIS A CA 1
ATOM 833 C C . HIS A 1 108 ? 14.415 -2.473 -15.903 1.00 93.88 108 HIS A C 1
ATOM 835 O O . HIS A 1 108 ? 15.068 -1.652 -16.542 1.00 93.88 108 HIS A O 1
ATOM 841 N N . ARG A 1 109 ? 14.429 -3.785 -16.166 1.00 93.06 109 ARG A N 1
ATOM 842 C CA . ARG A 1 109 ? 15.232 -4.389 -17.241 1.00 93.06 109 ARG A CA 1
ATOM 843 C C . ARG A 1 109 ? 14.889 -3.795 -18.602 1.00 93.06 109 ARG A C 1
ATOM 845 O O . ARG A 1 109 ? 15.771 -3.501 -19.400 1.00 93.06 109 ARG A O 1
ATOM 852 N N . ILE A 1 110 ? 13.601 -3.579 -18.879 1.00 92.56 110 ILE A N 1
ATOM 853 C CA . ILE A 1 110 ? 13.193 -2.950 -20.139 1.00 92.56 110 ILE A CA 1
ATOM 854 C C . ILE A 1 110 ? 13.661 -1.486 -20.194 1.00 92.56 110 ILE A C 1
ATOM 856 O O . ILE A 1 110 ? 14.106 -1.028 -21.246 1.00 92.56 110 ILE A O 1
ATOM 860 N N . PHE A 1 111 ? 13.599 -0.749 -19.082 1.00 91.31 111 PHE A N 1
ATOM 861 C CA . PHE A 1 111 ? 14.139 0.609 -19.018 1.00 91.31 111 PHE A CA 1
ATOM 862 C C . PHE A 1 111 ? 15.652 0.649 -19.224 1.00 91.31 111 PHE A C 1
ATOM 864 O O . PHE A 1 111 ? 16.105 1.569 -19.887 1.00 91.31 111 PHE A O 1
ATOM 871 N N . GLU A 1 112 ? 16.415 -0.324 -18.728 1.00 89.81 112 GLU A N 1
ATOM 872 C CA . GLU A 1 112 ? 17.862 -0.413 -18.975 1.00 89.81 112 GLU A CA 1
ATOM 873 C C . GLU A 1 112 ? 18.173 -0.619 -20.458 1.00 89.81 112 GLU A C 1
ATOM 875 O O . GLU A 1 112 ? 19.076 0.017 -20.991 1.00 89.81 112 GLU A O 1
ATOM 880 N N . ILE A 1 113 ? 17.386 -1.447 -21.152 1.00 88.19 113 ILE A N 1
ATOM 881 C CA . ILE A 1 113 ? 17.548 -1.667 -22.595 1.00 88.19 113 ILE A CA 1
ATOM 882 C C . ILE A 1 113 ? 17.190 -0.399 -23.387 1.00 88.19 113 ILE A C 1
ATOM 884 O O . ILE A 1 113 ? 17.878 -0.040 -24.341 1.00 88.19 113 ILE A O 1
ATOM 888 N N . LEU A 1 114 ? 16.099 0.284 -23.020 1.00 86.25 114 LEU A N 1
ATOM 889 C CA . LEU A 1 114 ? 15.605 1.458 -23.754 1.00 86.25 114 LEU A CA 1
ATOM 890 C C . LEU A 1 114 ? 16.345 2.755 -23.397 1.00 86.25 114 LEU A C 1
ATOM 892 O O . LEU A 1 114 ? 16.432 3.674 -24.212 1.00 86.25 114 LEU A O 1
ATOM 896 N N . VAL A 1 115 ? 16.836 2.870 -22.172 1.00 82.50 115 VAL A N 1
ATOM 897 C CA . VAL A 1 115 ? 17.546 4.041 -21.659 1.00 82.50 115 VAL A CA 1
ATOM 898 C C . VAL A 1 115 ? 18.752 3.549 -20.857 1.00 82.50 115 VAL A C 1
ATOM 900 O O . VAL A 1 115 ? 18.727 3.597 -19.624 1.00 82.50 115 VAL A O 1
ATOM 903 N N . PRO A 1 116 ? 19.810 3.072 -21.540 1.00 78.56 116 PRO A N 1
ATOM 904 C CA . PRO A 1 116 ? 21.040 2.698 -20.863 1.00 78.56 116 PRO A CA 1
ATOM 905 C C . PRO A 1 116 ? 21.593 3.900 -20.092 1.00 78.56 116 PRO A C 1
ATOM 907 O O . PRO A 1 116 ? 21.710 5.006 -20.632 1.00 78.56 116 PRO A O 1
ATOM 910 N N . THR A 1 117 ? 21.895 3.710 -18.812 1.00 73.88 117 THR A N 1
ATOM 911 C CA . THR A 1 117 ? 22.580 4.717 -17.998 1.00 73.88 117 THR A CA 1
ATOM 912 C C . THR A 1 117 ? 24.049 4.800 -18.410 1.00 73.88 117 THR A C 1
ATOM 914 O O . THR A 1 117 ? 24.612 3.841 -18.925 1.00 73.88 117 THR A O 1
ATOM 917 N N . LEU A 1 118 ? 24.703 5.945 -18.190 1.00 63.75 118 LEU A N 1
ATOM 918 C CA . LEU A 1 118 ? 26.129 6.112 -18.519 1.00 63.75 118 LEU A CA 1
ATOM 919 C C . LEU A 1 118 ? 27.040 5.147 -17.734 1.00 63.75 118 LEU A C 1
ATOM 921 O O . LEU A 1 118 ? 28.119 4.818 -18.206 1.00 63.75 118 LEU A O 1
ATOM 925 N N . GLU A 1 119 ? 26.575 4.644 -16.588 1.00 62.25 119 GLU A N 1
ATOM 926 C CA . GLU A 1 119 ? 27.221 3.564 -15.825 1.00 62.25 119 GLU A CA 1
ATOM 927 C C . GLU A 1 119 ? 27.226 2.223 -16.577 1.00 62.25 119 GLU A C 1
ATOM 929 O O . GLU A 1 119 ? 28.128 1.425 -16.388 1.00 62.25 119 GLU A O 1
ATOM 934 N N . ALA A 1 120 ? 26.286 1.975 -17.496 1.00 59.44 120 ALA A N 1
ATOM 935 C CA . ALA A 1 120 ? 26.329 0.787 -18.354 1.00 59.44 120 ALA A CA 1
ATOM 936 C C . ALA A 1 120 ? 27.462 0.844 -19.402 1.00 59.44 120 ALA A C 1
ATOM 938 O O . ALA A 1 120 ? 27.719 -0.145 -20.084 1.00 59.44 120 ALA A O 1
ATOM 939 N N . PHE A 1 121 ? 28.118 2.002 -19.542 1.00 57.03 121 PHE A N 1
ATOM 940 C CA . PHE A 1 121 ? 29.254 2.230 -20.435 1.00 57.03 121 PHE A CA 1
ATOM 941 C C . PHE A 1 121 ? 30.543 2.574 -19.679 1.00 57.03 121 PHE A C 1
ATOM 943 O O . PHE A 1 121 ? 31.516 2.973 -20.321 1.00 57.03 121 PHE A O 1
ATOM 950 N N . SER A 1 122 ? 30.581 2.455 -18.344 1.00 53.91 122 SER A N 1
ATOM 951 C CA . SER A 1 122 ? 31.857 2.505 -17.632 1.00 53.91 122 SER A CA 1
ATOM 952 C C . SER A 1 122 ? 32.633 1.243 -17.989 1.00 53.91 122 SER A C 1
ATOM 954 O O . SER A 1 122 ? 32.357 0.162 -17.478 1.00 53.91 122 SER A O 1
ATOM 956 N N . PHE A 1 123 ? 33.559 1.382 -18.931 1.00 50.59 123 PHE A N 1
ATOM 957 C CA . PHE A 1 123 ? 34.588 0.387 -19.158 1.00 50.59 123 PHE A CA 1
ATOM 958 C C . PHE A 1 123 ? 35.491 0.415 -17.928 1.00 50.59 123 PHE A C 1
ATOM 960 O O . PHE A 1 123 ? 36.138 1.430 -17.672 1.00 50.59 123 PHE A O 1
ATOM 967 N N . ASP A 1 124 ? 35.496 -0.663 -17.147 1.00 50.16 124 ASP A N 1
ATOM 968 C CA . ASP A 1 124 ? 36.567 -0.896 -16.188 1.00 50.16 124 ASP A CA 1
ATOM 969 C C . ASP A 1 124 ? 37.868 -0.960 -16.999 1.00 50.16 124 ASP A C 1
ATOM 971 O O . ASP A 1 124 ? 38.082 -1.890 -17.782 1.00 50.16 124 ASP A O 1
ATOM 975 N N . GLU A 1 125 ? 38.712 0.064 -16.860 1.00 50.34 125 GLU A N 1
ATOM 976 C CA . GLU A 1 125 ? 39.951 0.252 -17.633 1.00 50.34 125 GLU A CA 1
ATOM 977 C C . GLU A 1 125 ? 40.970 -0.892 -17.420 1.00 50.34 125 GLU A C 1
ATOM 979 O O . GLU A 1 125 ? 41.947 -0.997 -18.153 1.00 50.34 125 GLU A O 1
ATOM 984 N N . ASP A 1 126 ? 40.686 -1.814 -16.492 1.00 49.06 126 ASP A N 1
ATOM 985 C CA . ASP A 1 126 ? 41.507 -2.982 -16.157 1.00 49.06 126 ASP A CA 1
ATOM 986 C C . ASP A 1 126 ? 41.046 -4.301 -16.816 1.00 49.06 126 ASP A C 1
ATOM 988 O O . ASP A 1 126 ? 41.622 -5.357 -16.559 1.00 49.06 126 ASP A O 1
ATOM 992 N N . THR A 1 127 ? 40.025 -4.290 -17.684 1.00 49.75 127 THR A N 1
ATOM 993 C CA . THR A 1 127 ? 39.555 -5.509 -18.385 1.00 49.75 127 THR A CA 1
ATOM 994 C C . THR A 1 127 ? 39.433 -5.324 -19.895 1.00 49.75 127 THR A C 1
ATOM 996 O O . THR A 1 127 ? 38.410 -5.608 -20.513 1.00 49.75 127 THR A O 1
ATOM 999 N N . ALA A 1 128 ? 40.521 -4.895 -20.528 1.00 47.88 128 ALA A N 1
ATOM 1000 C CA . ALA A 1 128 ? 40.686 -4.986 -21.975 1.00 47.88 128 ALA A CA 1
ATOM 1001 C C . ALA A 1 128 ? 41.587 -6.178 -22.352 1.00 47.88 128 ALA A C 1
ATOM 1003 O O . ALA A 1 128 ? 42.669 -5.995 -22.897 1.00 47.88 128 ALA A O 1
ATOM 1004 N N . VAL A 1 129 ? 41.128 -7.408 -22.090 1.00 48.62 129 VAL A N 1
ATOM 1005 C CA . VAL A 1 129 ? 41.616 -8.613 -22.789 1.00 48.62 129 VAL A CA 1
ATOM 1006 C C . VAL A 1 129 ? 40.410 -9.396 -23.306 1.00 48.62 129 VAL A C 1
ATOM 1008 O O . VAL A 1 129 ? 39.795 -10.203 -22.620 1.00 48.62 129 VAL A O 1
ATOM 1011 N N . GLU A 1 130 ? 40.033 -9.004 -24.520 1.00 48.97 130 GLU A N 1
ATOM 1012 C CA . GLU A 1 130 ? 39.629 -9.831 -25.656 1.00 48.97 130 GLU A CA 1
ATOM 1013 C C . GLU A 1 130 ? 38.796 -11.106 -25.422 1.00 48.97 130 GLU A C 1
ATOM 1015 O O . GLU A 1 130 ? 39.239 -12.101 -24.863 1.00 48.97 130 GLU A O 1
ATOM 1020 N N . THR A 1 131 ? 37.619 -11.146 -26.049 1.00 37.12 131 THR A N 1
ATOM 1021 C CA . THR A 1 131 ? 37.150 -12.360 -26.741 1.00 37.12 131 THR A CA 1
ATOM 1022 C C . THR A 1 131 ? 36.216 -11.964 -27.885 1.00 37.12 131 THR A C 1
ATOM 1024 O O . THR A 1 131 ? 34.996 -11.893 -27.740 1.00 37.12 131 THR A O 1
ATOM 1027 N N . LEU A 1 132 ? 36.793 -11.699 -29.062 1.00 41.53 132 LEU A N 1
ATOM 1028 C CA . LEU A 1 132 ? 36.071 -11.839 -30.329 1.00 41.53 132 LEU A CA 1
ATOM 1029 C C . LEU A 1 132 ? 36.359 -13.231 -30.919 1.00 41.53 132 LEU A C 1
ATOM 1031 O O . LEU A 1 132 ? 37.476 -13.731 -30.800 1.00 41.53 132 LEU A O 1
ATOM 1035 N N . PRO A 1 133 ? 35.368 -13.887 -31.551 1.00 44.81 133 PRO A N 1
ATOM 1036 C CA . PRO A 1 133 ? 35.519 -15.248 -32.050 1.00 44.81 133 PRO A CA 1
ATOM 1037 C C . PRO A 1 133 ? 36.288 -15.274 -33.385 1.00 44.81 133 PRO A C 1
ATOM 1039 O O . PRO A 1 133 ? 35.958 -14.502 -34.292 1.00 44.81 133 PRO A O 1
ATOM 1042 N N . PRO A 1 134 ? 37.254 -16.190 -33.581 1.00 40.91 134 PRO A N 1
ATOM 1043 C CA . PRO A 1 134 ? 37.941 -16.312 -34.858 1.00 40.91 134 PRO A CA 1
ATOM 1044 C C . PRO A 1 134 ? 37.050 -16.989 -35.910 1.00 40.91 134 PRO A C 1
ATOM 1046 O O . PRO A 1 134 ? 36.565 -18.110 -35.744 1.00 40.91 134 PRO A O 1
ATOM 1049 N N . SER A 1 135 ? 36.863 -16.295 -37.034 1.00 39.12 135 SER A N 1
ATOM 1050 C CA . SER A 1 135 ? 36.304 -16.858 -38.263 1.00 39.12 135 SER A CA 1
ATOM 1051 C C . SER A 1 135 ? 37.351 -17.704 -39.003 1.00 39.12 135 SER A C 1
ATOM 1053 O O . SER A 1 135 ? 38.421 -17.217 -39.344 1.00 39.12 135 SER A O 1
ATOM 1055 N N . ALA A 1 136 ? 36.971 -18.966 -39.226 1.00 41.34 136 ALA A N 1
ATOM 1056 C CA . ALA A 1 136 ? 37.444 -20.032 -40.124 1.00 41.34 136 ALA A CA 1
ATOM 1057 C C . ALA A 1 136 ? 38.604 -19.806 -41.126 1.00 41.34 136 ALA A C 1
ATOM 1059 O O . ALA A 1 136 ? 38.679 -18.773 -41.791 1.00 41.34 136 ALA A O 1
ATOM 1060 N N . PRO A 1 137 ? 39.283 -20.916 -41.490 1.00 43.03 137 PRO A N 1
ATOM 1061 C CA . PRO A 1 137 ? 39.694 -21.149 -42.870 1.00 43.03 137 PRO A CA 1
ATOM 1062 C C . PRO A 1 137 ? 39.048 -22.397 -43.507 1.00 43.03 137 PRO A C 1
ATOM 1064 O O . PRO A 1 137 ? 38.916 -23.473 -42.928 1.00 43.03 137 PRO A O 1
ATOM 1067 N N . THR A 1 138 ? 38.663 -22.206 -44.765 1.00 37.19 138 THR A N 1
ATOM 1068 C CA . THR A 1 138 ? 38.137 -23.158 -45.754 1.00 37.19 138 THR A CA 1
ATOM 1069 C C . THR A 1 138 ? 39.153 -24.242 -46.147 1.00 37.19 138 THR A C 1
ATOM 1071 O O . THR A 1 138 ? 40.290 -23.892 -46.444 1.00 37.19 138 THR A O 1
ATOM 1074 N N . THR A 1 139 ? 38.739 -25.516 -46.301 1.00 30.94 139 THR A N 1
ATOM 1075 C CA . THR A 1 139 ? 39.071 -26.387 -47.469 1.00 30.94 139 THR A CA 1
ATOM 1076 C C . THR A 1 139 ? 38.364 -27.770 -47.472 1.00 30.94 139 THR A C 1
ATOM 1078 O O . THR A 1 139 ? 38.652 -28.648 -46.674 1.00 30.94 139 THR A O 1
ATOM 1081 N N . VAL A 1 140 ? 37.445 -27.942 -48.440 1.00 35.94 140 VAL A N 1
ATOM 1082 C CA . VAL A 1 140 ? 37.261 -29.068 -49.401 1.00 35.94 140 VAL A CA 1
ATOM 1083 C C . VAL A 1 140 ? 37.134 -30.540 -48.915 1.00 35.94 140 VAL A C 1
ATOM 1085 O O . VAL A 1 140 ? 38.135 -31.209 -48.697 1.00 35.94 140 VAL A O 1
ATOM 1088 N N . SER A 1 141 ? 35.911 -31.113 -48.979 1.00 31.62 141 SER A N 1
ATOM 1089 C CA . SER A 1 141 ? 35.525 -32.275 -49.844 1.00 31.62 141 SER A CA 1
ATOM 1090 C C . SER A 1 141 ? 34.246 -33.031 -49.404 1.00 31.62 141 SER A C 1
ATOM 1092 O O . SER A 1 141 ? 34.254 -33.735 -48.408 1.00 31.62 141 SER A O 1
ATOM 1094 N N . THR A 1 142 ? 33.202 -32.932 -50.246 1.00 33.19 142 THR A N 1
ATOM 1095 C CA . THR A 1 142 ? 32.202 -33.938 -50.731 1.00 33.19 142 THR A CA 1
ATOM 1096 C C . THR A 1 142 ? 31.414 -34.926 -49.807 1.00 33.19 142 THR A C 1
ATOM 1098 O O . THR A 1 142 ? 31.912 -35.376 -48.786 1.00 33.19 142 THR A O 1
ATOM 1101 N N . PRO A 1 143 ? 30.160 -35.312 -50.191 1.00 55.34 143 PRO A N 1
ATOM 1102 C CA . PRO A 1 143 ? 29.065 -35.800 -49.315 1.00 55.34 143 PRO A CA 1
ATOM 1103 C C . PRO A 1 143 ? 28.817 -37.339 -49.412 1.00 55.34 143 PRO A C 1
ATOM 1105 O O . PRO A 1 143 ? 29.444 -37.966 -50.269 1.00 55.34 143 PRO A O 1
ATOM 1108 N N . PRO A 1 144 ? 27.908 -37.985 -48.621 1.00 39.97 144 PRO A N 1
ATOM 1109 C CA . PRO A 1 144 ? 26.449 -38.004 -48.909 1.00 39.97 144 PRO A CA 1
ATOM 1110 C C . PRO A 1 144 ? 25.467 -38.165 -47.697 1.00 39.97 144 PRO A C 1
ATOM 1112 O O . PRO A 1 144 ? 25.702 -38.932 -46.777 1.00 39.97 144 PRO A O 1
ATOM 1115 N N . ARG A 1 145 ? 24.329 -37.443 -47.756 1.00 40.69 145 ARG A N 1
ATOM 1116 C CA . ARG A 1 145 ? 22.882 -37.835 -47.653 1.00 40.69 145 ARG A CA 1
ATOM 1117 C C . ARG A 1 145 ? 22.430 -39.142 -46.902 1.00 40.69 145 ARG A C 1
ATOM 1119 O O . ARG A 1 145 ? 23.157 -40.120 -46.900 1.00 40.69 145 ARG A O 1
ATOM 1126 N N . PRO A 1 146 ? 21.109 -39.336 -46.635 1.00 50.69 146 PRO A N 1
ATOM 1127 C CA . PRO A 1 146 ? 20.245 -38.847 -45.539 1.00 50.69 146 PRO A CA 1
ATOM 1128 C C . PRO A 1 146 ? 19.581 -39.987 -44.699 1.00 50.69 146 PRO A C 1
ATOM 1130 O O . PRO A 1 146 ? 19.495 -41.124 -45.158 1.00 50.69 146 PRO A O 1
ATOM 1133 N N . GLY A 1 147 ? 18.928 -39.677 -43.564 1.00 30.19 147 GLY A N 1
ATOM 1134 C CA . GLY A 1 147 ? 17.790 -40.504 -43.113 1.00 30.19 147 GLY A CA 1
ATOM 1135 C C . GLY A 1 147 ? 17.381 -40.490 -41.632 1.00 30.19 147 GLY A C 1
ATOM 1136 O O . GLY A 1 147 ? 18.169 -40.844 -40.771 1.00 30.19 147 GLY A O 1
ATOM 1137 N N . LYS A 1 148 ? 16.067 -40.274 -41.440 1.00 38.19 148 LYS A N 1
ATOM 1138 C CA . LYS A 1 148 ? 15.140 -40.904 -40.469 1.00 38.19 148 LYS A CA 1
ATOM 1139 C C . LYS A 1 148 ? 15.089 -40.418 -39.006 1.00 38.19 148 LYS A C 1
ATOM 1141 O O . LYS A 1 148 ? 15.897 -40.791 -38.175 1.00 38.19 148 LYS A O 1
ATOM 1146 N N . ASN A 1 149 ? 14.001 -39.690 -38.733 1.00 37.62 149 ASN A N 1
ATOM 1147 C CA . ASN A 1 149 ? 12.893 -40.009 -37.813 1.00 37.62 149 ASN A CA 1
ATOM 1148 C C . ASN A 1 149 ? 13.192 -40.825 -36.540 1.00 37.62 149 ASN A C 1
ATOM 1150 O O . ASN A 1 149 ? 13.598 -41.979 -36.639 1.00 37.62 149 ASN A O 1
ATOM 1154 N N . GLY A 1 150 ? 12.738 -40.319 -35.387 1.00 29.45 150 GLY A N 1
ATOM 1155 C CA . GLY A 1 150 ? 12.472 -41.151 -34.210 1.00 29.45 150 GLY A CA 1
ATOM 1156 C C . GLY A 1 150 ? 12.206 -40.357 -32.935 1.00 29.45 150 GLY A C 1
ATOM 1157 O O . GLY A 1 150 ? 13.134 -39.897 -32.288 1.00 29.45 150 GLY A O 1
ATOM 1158 N N . CYS A 1 151 ? 10.930 -40.201 -32.599 1.00 34.91 151 CYS A N 1
ATOM 1159 C CA . CYS A 1 151 ? 10.412 -39.851 -31.278 1.00 34.91 151 CYS A CA 1
ATOM 1160 C C . CYS A 1 151 ? 10.754 -40.919 -30.221 1.00 34.91 151 CYS A C 1
ATOM 1162 O O . CYS A 1 151 ? 10.796 -42.092 -30.576 1.00 34.91 151 CYS A O 1
ATOM 1164 N N . GLU A 1 152 ? 10.902 -40.528 -28.948 1.00 33.28 152 GLU A N 1
ATOM 1165 C CA . GLU A 1 152 ? 10.153 -41.030 -27.771 1.00 33.28 152 GLU A CA 1
ATOM 1166 C C . GLU A 1 152 ? 10.859 -40.728 -26.436 1.00 33.28 152 GLU A C 1
ATOM 1168 O O . GLU A 1 152 ? 12.054 -40.458 -26.367 1.00 33.28 152 GLU A O 1
ATOM 1173 N N . ALA A 1 153 ? 10.032 -40.691 -25.395 1.00 40.69 153 ALA A N 1
ATOM 1174 C CA . ALA A 1 153 ? 10.253 -40.181 -24.050 1.00 40.69 153 ALA A CA 1
ATOM 1175 C C . ALA A 1 153 ? 10.594 -41.275 -23.018 1.00 40.69 153 ALA A C 1
ATOM 1177 O O . ALA A 1 153 ? 10.131 -42.401 -23.162 1.00 40.69 153 ALA A O 1
ATOM 1178 N N . SER A 1 154 ? 11.273 -40.893 -21.927 1.00 37.12 154 SER A N 1
ATOM 1179 C CA . SER A 1 154 ? 11.237 -41.498 -20.569 1.00 37.12 154 SER A CA 1
ATOM 1180 C C . SER A 1 154 ? 12.221 -40.706 -19.685 1.00 37.12 154 SER A C 1
ATOM 1182 O O . SER A 1 154 ? 13.357 -40.525 -20.107 1.00 37.12 154 SER A O 1
ATOM 1184 N N . SER A 1 155 ? 11.826 -39.982 -18.632 1.00 34.03 155 SER A N 1
ATOM 1185 C CA . SER A 1 155 ? 11.318 -40.358 -17.290 1.00 34.03 155 SER A CA 1
ATOM 1186 C C . SER A 1 155 ? 12.378 -40.885 -16.316 1.00 34.03 155 SER A C 1
ATOM 1188 O O . SER A 1 155 ? 13.024 -41.885 -16.605 1.00 34.03 155 SER A O 1
ATOM 1190 N N . ASP A 1 156 ? 12.385 -40.222 -15.150 1.00 33.19 156 ASP A N 1
ATOM 1191 C CA . ASP A 1 156 ? 12.877 -40.600 -13.813 1.00 33.19 156 ASP A CA 1
ATOM 1192 C C . ASP A 1 156 ? 14.381 -40.791 -13.575 1.00 33.19 156 ASP A C 1
ATOM 1194 O O . ASP A 1 156 ? 15.088 -41.294 -14.437 1.00 33.19 156 ASP A O 1
ATOM 1198 N N . THR A 1 157 ? 14.964 -40.575 -12.392 1.00 36.16 157 THR A N 1
ATOM 1199 C CA . THR A 1 157 ? 14.758 -39.829 -11.121 1.00 36.16 157 THR A CA 1
ATOM 1200 C C . THR A 1 157 ? 15.919 -40.331 -10.235 1.00 36.16 157 THR A C 1
ATOM 1202 O O . THR A 1 157 ? 16.378 -41.448 -10.449 1.00 36.16 157 THR A O 1
ATOM 1205 N N . ASP A 1 158 ? 16.395 -39.508 -9.291 1.00 35.53 158 ASP A N 1
ATOM 1206 C CA . ASP A 1 158 ? 17.064 -39.838 -8.004 1.00 35.53 158 ASP A CA 1
ATOM 1207 C C . ASP A 1 158 ? 18.248 -38.887 -7.743 1.00 35.53 158 ASP A C 1
ATOM 1209 O O . ASP A 1 158 ? 19.215 -38.835 -8.494 1.00 35.53 158 ASP A O 1
ATOM 1213 N N . GLN A 1 159 ? 18.078 -37.904 -6.850 1.00 37.66 159 GLN A N 1
ATOM 1214 C CA . GLN A 1 159 ? 18.283 -37.980 -5.389 1.00 37.66 159 GLN A CA 1
ATOM 1215 C C . GLN A 1 159 ? 19.763 -38.076 -4.987 1.00 37.66 159 GLN A C 1
ATOM 1217 O O . GLN A 1 159 ? 20.389 -39.110 -5.186 1.00 37.66 159 GLN A O 1
ATOM 1222 N N . ALA A 1 160 ? 20.275 -37.016 -4.346 1.00 38.53 160 ALA A N 1
ATOM 1223 C CA . ALA A 1 160 ? 20.868 -37.042 -2.997 1.00 38.53 160 ALA A CA 1
ATOM 1224 C C . ALA A 1 160 ? 21.822 -35.846 -2.766 1.00 38.53 160 ALA A C 1
ATOM 1226 O O . ALA A 1 160 ? 22.954 -35.806 -3.228 1.00 38.53 160 ALA A O 1
ATOM 1227 N N . GLU A 1 161 ? 21.274 -34.837 -2.100 1.00 40.31 161 GLU A N 1
ATOM 1228 C CA . GLU A 1 161 ? 21.747 -34.124 -0.903 1.00 40.31 161 GLU A CA 1
ATOM 1229 C C . GLU A 1 161 ? 23.195 -34.291 -0.369 1.00 40.31 161 GLU A C 1
ATOM 1231 O O . GLU A 1 161 ? 23.775 -35.371 -0.386 1.00 40.31 161 GLU A O 1
ATOM 1236 N N . HIS A 1 162 ? 23.627 -33.211 0.311 1.00 33.00 162 HIS A N 1
ATOM 1237 C CA . HIS A 1 162 ? 24.521 -33.105 1.486 1.00 33.00 162 HIS A CA 1
ATOM 1238 C C . HIS A 1 162 ? 25.926 -32.445 1.351 1.00 33.00 162 HIS A C 1
ATOM 1240 O O . HIS A 1 162 ? 26.898 -33.045 0.916 1.00 33.00 162 HIS A O 1
ATOM 1246 N N . LEU A 1 163 ? 25.984 -31.226 1.922 1.00 35.75 163 LEU A N 1
ATOM 1247 C CA . LEU A 1 163 ? 27.005 -30.598 2.792 1.00 35.75 163 LEU A CA 1
ATOM 1248 C C . LEU A 1 163 ? 28.419 -30.242 2.287 1.00 35.75 163 LEU A C 1
ATOM 1250 O O . LEU A 1 163 ? 29.323 -31.059 2.219 1.00 35.75 163 LEU A O 1
ATOM 1254 N N . ALA A 1 164 ? 28.610 -28.928 2.145 1.00 39.28 164 ALA A N 1
ATOM 1255 C CA . ALA A 1 164 ? 29.478 -28.066 2.959 1.00 39.28 164 ALA A CA 1
ATOM 1256 C C . ALA A 1 164 ? 30.838 -28.587 3.499 1.00 39.28 164 ALA A C 1
ATOM 1258 O O . ALA A 1 164 ? 30.890 -29.406 4.411 1.00 39.28 164 ALA A O 1
ATOM 1259 N N . ASN A 1 165 ? 31.869 -27.816 3.120 1.00 38.66 165 ASN A N 1
ATOM 1260 C CA . ASN A 1 165 ? 32.940 -27.276 3.972 1.00 38.66 165 ASN A CA 1
ATOM 1261 C C . ASN A 1 165 ? 34.118 -28.203 4.335 1.00 38.66 165 ASN A C 1
ATOM 1263 O O . ASN A 1 165 ? 33.995 -29.024 5.235 1.00 38.66 165 ASN A O 1
ATOM 1267 N N . ALA A 1 166 ? 35.302 -27.941 3.766 1.00 32.97 166 ALA A N 1
ATOM 1268 C CA . ALA A 1 166 ? 36.554 -27.897 4.529 1.00 32.97 166 ALA A CA 1
ATOM 1269 C C . ALA A 1 166 ? 37.713 -27.284 3.726 1.00 32.97 166 ALA A C 1
ATOM 1271 O O . ALA A 1 166 ? 37.891 -27.512 2.536 1.00 32.97 166 ALA A O 1
ATOM 1272 N N . VAL A 1 167 ? 38.473 -26.501 4.479 1.00 42.06 167 VAL A N 1
ATOM 1273 C CA . VAL A 1 167 ? 39.730 -25.805 4.222 1.00 42.06 167 VAL A CA 1
ATOM 1274 C C . VAL A 1 167 ? 40.926 -26.756 4.041 1.00 42.06 167 VAL A C 1
ATOM 1276 O O . VAL A 1 167 ? 40.975 -27.808 4.670 1.00 42.06 167 VAL A O 1
ATOM 1279 N N . ALA A 1 168 ? 41.922 -26.235 3.314 1.00 40.75 168 ALA A N 1
ATOM 1280 C CA . ALA A 1 168 ? 43.364 -26.520 3.337 1.00 40.75 168 ALA A CA 1
ATOM 1281 C C . ALA A 1 168 ? 43.903 -27.807 2.690 1.00 40.75 168 ALA A C 1
ATOM 1283 O O . ALA A 1 168 ? 43.851 -28.884 3.273 1.00 40.75 168 ALA A O 1
ATOM 1284 N N . GLY A 1 169 ? 44.617 -27.568 1.584 1.00 37.41 169 GLY A N 1
ATOM 1285 C CA . GLY A 1 169 ? 46.043 -27.877 1.463 1.00 37.41 169 GLY A CA 1
ATOM 1286 C C . GLY A 1 169 ? 46.373 -29.211 0.814 1.00 37.41 169 GLY A C 1
ATOM 1287 O O . GLY A 1 169 ? 46.204 -30.241 1.450 1.00 37.41 169 GLY A O 1
ATOM 1288 N N . ASP A 1 170 ? 46.941 -29.168 -0.389 1.00 33.72 170 ASP A N 1
ATOM 1289 C CA . ASP A 1 170 ? 48.310 -29.647 -0.591 1.00 33.72 170 ASP A CA 1
ATOM 1290 C C . ASP A 1 170 ? 48.882 -29.083 -1.897 1.00 33.72 170 ASP A C 1
ATOM 1292 O O . ASP A 1 170 ? 48.136 -28.759 -2.822 1.00 33.72 170 ASP A O 1
ATOM 1296 N N . ASN A 1 171 ? 50.198 -28.912 -1.888 1.00 44.66 171 ASN A N 1
ATOM 1297 C CA . ASN A 1 171 ? 51.056 -28.522 -3.000 1.00 44.66 171 A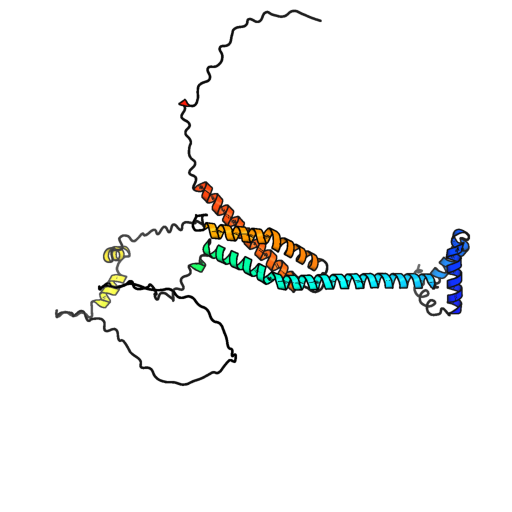SN A CA 1
ATOM 1298 C C . ASN A 1 171 ? 51.086 -29.597 -4.092 1.00 44.66 171 ASN A C 1
ATOM 1300 O O . ASN A 1 171 ? 50.911 -30.768 -3.780 1.00 44.66 171 ASN A O 1
ATOM 1304 N N . GLU A 1 172 ? 51.406 -29.181 -5.318 1.00 42.25 172 GLU A N 1
ATOM 1305 C CA . GLU A 1 172 ? 52.362 -29.800 -6.263 1.00 42.25 172 GLU A CA 1
ATOM 1306 C C . GLU A 1 172 ? 52.253 -28.976 -7.564 1.00 42.25 172 GLU A C 1
ATOM 1308 O O . GLU A 1 172 ? 51.171 -28.836 -8.126 1.00 42.25 172 GLU A O 1
ATOM 1313 N N . ASP A 1 173 ? 53.221 -28.085 -7.791 1.00 48.59 173 ASP A N 1
ATOM 1314 C CA . ASP A 1 173 ? 54.285 -28.256 -8.798 1.00 48.59 173 ASP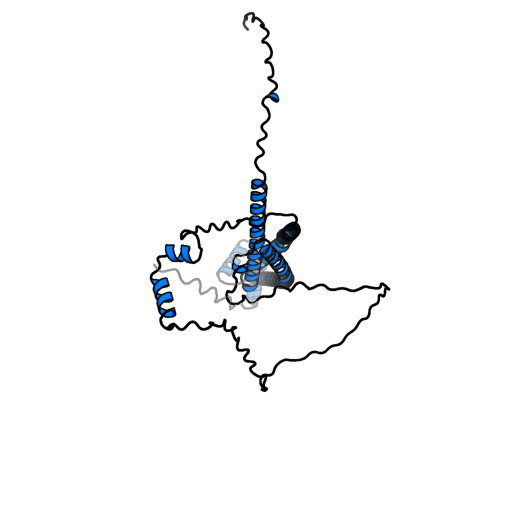 A CA 1
ATOM 1315 C C . ASP A 1 173 ? 53.712 -28.298 -10.224 1.00 48.59 173 ASP A C 1
ATOM 1317 O O . ASP A 1 173 ? 53.381 -29.362 -10.731 1.00 48.59 173 ASP A O 1
ATOM 1321 N N . ASP A 1 174 ? 53.631 -27.129 -10.865 1.00 45.97 174 ASP A N 1
ATOM 1322 C CA . ASP A 1 174 ? 53.633 -27.023 -12.326 1.00 45.97 174 ASP A CA 1
ATOM 1323 C C . ASP A 1 174 ? 54.467 -25.793 -12.718 1.00 45.97 174 ASP A C 1
ATOM 1325 O O . ASP A 1 174 ? 54.064 -24.640 -12.576 1.00 45.97 174 ASP A O 1
ATOM 1329 N N . GLU A 1 175 ? 55.705 -26.145 -13.045 1.00 51.72 175 GLU A N 1
ATOM 1330 C CA . GLU A 1 175 ? 56.744 -25.516 -13.857 1.00 51.72 175 GLU A CA 1
ATOM 1331 C C . GLU A 1 175 ? 56.424 -24.125 -14.452 1.00 51.72 175 GLU A C 1
ATOM 1333 O O . GLU A 1 175 ? 55.552 -23.966 -15.306 1.00 51.72 175 GLU A O 1
ATOM 1338 N N . ASP A 1 176 ? 57.209 -23.133 -14.009 1.00 47.69 176 ASP A N 1
ATOM 1339 C CA . ASP A 1 176 ? 57.404 -21.833 -14.655 1.00 47.69 176 ASP A CA 1
ATOM 1340 C C . ASP A 1 176 ? 57.890 -22.046 -16.103 1.00 47.69 176 ASP A C 1
ATOM 1342 O O . ASP A 1 176 ? 59.061 -22.360 -16.332 1.00 47.69 176 ASP A O 1
ATOM 1346 N N . ASP A 1 177 ? 56.993 -21.883 -17.079 1.00 48.41 177 ASP A N 1
ATOM 1347 C CA . ASP A 1 177 ? 57.364 -21.709 -18.487 1.00 48.41 177 ASP A CA 1
ATOM 1348 C C . ASP A 1 177 ? 57.547 -20.202 -18.724 1.00 48.41 177 ASP A C 1
ATOM 1350 O O . ASP A 1 177 ? 56.618 -19.462 -19.065 1.00 48.41 177 ASP A O 1
ATOM 1354 N N . ASP A 1 178 ? 58.759 -19.734 -18.417 1.00 50.88 178 ASP A N 1
ATOM 1355 C CA . ASP A 1 178 ? 59.275 -18.425 -18.807 1.00 50.88 178 ASP A CA 1
ATOM 1356 C C . ASP A 1 178 ? 59.388 -18.384 -20.343 1.00 50.88 178 ASP A C 1
ATOM 1358 O O . ASP A 1 178 ? 60.461 -18.598 -20.913 1.00 50.88 178 ASP A O 1
ATOM 1362 N N . ASP A 1 179 ? 58.279 -18.096 -21.030 1.00 49.59 179 ASP A N 1
ATOM 1363 C CA . ASP A 1 179 ? 58.300 -17.662 -22.429 1.00 49.59 179 ASP A CA 1
ATOM 1364 C C . ASP A 1 179 ? 58.888 -16.240 -22.485 1.00 49.59 179 ASP A C 1
ATOM 1366 O O . ASP A 1 179 ? 58.193 -15.222 -22.579 1.00 49.59 179 ASP A O 1
ATOM 1370 N N . ASP A 1 180 ? 60.216 -16.190 -22.373 1.00 47.84 180 ASP A N 1
ATOM 1371 C CA . ASP A 1 180 ? 61.058 -15.042 -22.669 1.00 47.84 180 ASP A CA 1
ATOM 1372 C C . ASP A 1 180 ? 60.800 -14.664 -24.134 1.00 47.84 180 ASP A C 1
ATOM 1374 O O . ASP A 1 180 ? 61.180 -15.372 -25.071 1.00 47.84 180 ASP A O 1
ATOM 1378 N N . VAL A 1 181 ? 60.057 -13.576 -24.344 1.00 56.97 181 VAL A N 1
ATOM 1379 C CA . VAL A 1 181 ? 59.766 -13.053 -25.679 1.00 56.97 181 VAL A CA 1
ATOM 1380 C C . VAL A 1 181 ? 61.073 -12.500 -26.245 1.00 56.97 181 VAL A C 1
ATOM 1382 O O . VAL A 1 181 ? 61.407 -11.327 -26.066 1.00 56.97 181 VAL A O 1
ATOM 1385 N N . GLU A 1 182 ? 61.824 -13.368 -26.923 1.00 52.81 182 GLU A N 1
ATOM 1386 C CA . GLU A 1 182 ? 62.982 -13.024 -27.740 1.00 52.81 182 GLU A CA 1
ATOM 1387 C C . GLU A 1 182 ? 62.488 -12.173 -28.917 1.00 52.81 182 GLU A C 1
ATOM 1389 O O . GLU A 1 182 ? 62.033 -12.666 -29.952 1.00 52.81 182 GLU A O 1
ATOM 1394 N N . TRP A 1 183 ? 62.504 -10.855 -28.726 1.00 58.47 183 TRP A N 1
ATOM 1395 C CA . TRP A 1 183 ? 62.318 -9.898 -29.806 1.00 58.47 183 TRP A CA 1
ATOM 1396 C C . TRP A 1 183 ? 63.380 -10.174 -30.871 1.00 58.47 183 TRP A C 1
ATOM 1398 O O . TRP A 1 183 ? 64.570 -10.147 -30.562 1.00 58.47 183 TRP A O 1
ATOM 1408 N N . GLU A 1 184 ? 62.957 -10.445 -32.111 1.00 42.56 184 GLU A N 1
ATOM 1409 C CA . GLU A 1 184 ? 63.873 -10.624 -33.239 1.00 42.56 184 GLU A CA 1
ATOM 1410 C C . GLU A 1 184 ? 64.843 -9.437 -33.309 1.00 42.56 184 GLU A C 1
ATOM 1412 O O . GLU A 1 184 ? 64.453 -8.300 -33.592 1.00 42.56 184 GLU A O 1
ATOM 1417 N N . ASP A 1 185 ? 66.117 -9.732 -33.044 1.00 49.41 185 ASP A N 1
ATOM 1418 C CA . ASP A 1 185 ? 67.248 -8.848 -33.275 1.00 49.41 185 ASP A CA 1
ATOM 1419 C C . ASP A 1 185 ? 67.299 -8.532 -34.775 1.00 49.41 185 ASP A C 1
ATOM 1421 O O . ASP A 1 185 ? 67.744 -9.328 -35.610 1.00 49.41 185 ASP A O 1
ATOM 1425 N N . VAL A 1 186 ? 66.763 -7.367 -35.140 1.00 57.22 186 VAL A N 1
ATOM 1426 C CA . VAL A 1 186 ? 66.966 -6.767 -36.457 1.00 57.22 186 VAL A CA 1
ATOM 1427 C C . VAL A 1 186 ? 68.439 -6.402 -36.557 1.00 57.22 186 VAL A C 1
ATOM 1429 O O . VAL A 1 186 ? 68.856 -5.326 -36.140 1.00 57.22 186 VAL A O 1
ATOM 1432 N N . GLY A 1 187 ? 69.209 -7.343 -37.103 1.00 42.81 187 GLY A N 1
ATOM 1433 C CA . GLY A 1 187 ? 70.649 -7.238 -37.270 1.00 42.81 187 GLY A CA 1
ATOM 1434 C C . GLY A 1 187 ? 71.081 -5.898 -37.861 1.00 42.81 187 GLY A C 1
ATOM 1435 O O . GLY A 1 187 ? 70.765 -5.565 -39.006 1.00 42.81 187 GLY A O 1
ATOM 1436 N N . ASP A 1 188 ? 71.861 -5.169 -37.066 1.00 47.03 188 ASP A N 1
ATOM 1437 C CA . ASP A 1 188 ? 72.751 -4.114 -37.524 1.00 47.03 188 ASP A CA 1
ATOM 1438 C C . ASP A 1 188 ? 73.912 -4.772 -38.283 1.00 47.03 188 ASP A C 1
ATOM 1440 O O . ASP A 1 188 ? 74.853 -5.325 -37.704 1.00 47.03 188 ASP A O 1
ATOM 1444 N N . ASP A 1 189 ? 73.827 -4.766 -39.614 1.00 45.66 189 ASP A N 1
ATOM 1445 C CA . ASP A 1 189 ? 74.958 -5.108 -40.473 1.00 45.66 189 ASP A CA 1
ATOM 1446 C C . ASP A 1 189 ? 75.988 -3.968 -40.422 1.00 45.66 189 ASP A C 1
ATOM 1448 O O . ASP A 1 189 ? 75.999 -3.049 -41.237 1.00 45.66 189 ASP A O 1
ATOM 1452 N N . GLY A 1 190 ? 76.862 -4.041 -39.417 1.00 51.56 190 GLY A N 1
ATOM 1453 C CA . GLY A 1 190 ? 78.300 -3.834 -39.571 1.00 51.56 190 GLY A CA 1
ATOM 1454 C C . GLY A 1 190 ? 78.743 -2.537 -40.247 1.00 51.56 190 GLY A C 1
ATOM 1455 O O . GLY A 1 190 ? 79.400 -2.572 -41.289 1.00 51.56 190 GLY A O 1
ATOM 1456 N N . GLY A 1 191 ? 78.491 -1.400 -39.596 1.00 45.91 191 GLY A N 1
ATOM 1457 C CA . GLY A 1 191 ? 78.882 -0.076 -40.084 1.00 45.91 191 GLY A CA 1
ATOM 1458 C C . GLY A 1 191 ? 79.690 0.803 -39.123 1.00 45.91 191 GLY A C 1
ATOM 1459 O O . GLY A 1 191 ? 79.518 2.009 -39.180 1.00 45.91 191 GLY A O 1
ATOM 1460 N N . ASN A 1 192 ? 80.543 0.245 -38.251 1.00 51.22 192 ASN A N 1
ATOM 1461 C CA . ASN A 1 192 ? 81.585 0.928 -37.448 1.00 51.22 192 ASN A CA 1
ATOM 1462 C C . ASN A 1 192 ? 81.375 2.445 -37.185 1.00 51.22 192 ASN A C 1
ATOM 1464 O O . ASN A 1 192 ? 81.985 3.289 -37.851 1.00 51.22 192 ASN A O 1
ATOM 1468 N N . GLY A 1 193 ? 80.605 2.779 -36.146 1.00 45.72 193 GLY A N 1
ATOM 1469 C CA . GLY A 1 193 ? 80.493 4.145 -35.632 1.00 45.72 193 GLY A CA 1
ATOM 1470 C C . GLY A 1 193 ? 79.756 4.218 -34.292 1.00 45.72 193 GLY A C 1
ATOM 1471 O O . GLY A 1 193 ? 78.544 4.126 -34.260 1.00 45.72 193 GLY A O 1
ATOM 1472 N N . SER A 1 194 ? 80.515 4.358 -33.200 1.00 52.12 194 SER A N 1
ATOM 1473 C CA . SER A 1 194 ? 80.149 4.920 -31.882 1.00 52.12 194 SER A CA 1
ATOM 1474 C C . SER A 1 194 ? 78.671 5.331 -31.677 1.00 52.12 194 SER A C 1
ATOM 1476 O O . SER A 1 194 ? 78.330 6.479 -31.940 1.00 52.12 194 SER A O 1
ATOM 1478 N N . ALA A 1 195 ? 77.830 4.433 -31.147 1.00 50.75 195 ALA A N 1
ATOM 1479 C CA . ALA A 1 195 ? 76.374 4.621 -31.014 1.00 50.75 195 ALA A CA 1
ATOM 1480 C C . ALA A 1 195 ? 75.853 4.685 -29.557 1.00 50.75 195 ALA A C 1
ATOM 1482 O O . ALA A 1 195 ? 74.677 4.443 -29.313 1.00 50.75 195 ALA A O 1
ATOM 1483 N N . ASP A 1 196 ? 76.702 5.024 -28.581 1.00 47.94 196 ASP A N 1
ATOM 1484 C CA . ASP A 1 196 ? 76.275 5.247 -27.180 1.00 47.94 196 ASP A CA 1
ATOM 1485 C C . ASP A 1 196 ? 75.874 6.719 -26.908 1.00 47.94 196 ASP A C 1
ATOM 1487 O O . ASP A 1 196 ? 75.615 7.113 -25.776 1.00 47.94 196 ASP A O 1
ATOM 1491 N N . ASP A 1 197 ? 75.828 7.547 -27.961 1.00 49.00 197 ASP A N 1
ATOM 1492 C CA . ASP A 1 197 ? 75.551 8.995 -27.907 1.00 49.00 197 ASP A CA 1
ATOM 1493 C C . ASP A 1 197 ? 74.234 9.378 -28.626 1.00 49.00 197 ASP A C 1
ATOM 1495 O O . ASP A 1 197 ? 73.859 10.547 -28.665 1.00 49.00 197 ASP A O 1
ATOM 1499 N N . GLU A 1 198 ? 73.500 8.409 -29.199 1.00 51.25 198 GLU A N 1
ATOM 1500 C CA . GLU A 1 198 ? 72.296 8.683 -30.016 1.00 51.25 198 GLU A CA 1
ATOM 1501 C C . GLU A 1 198 ? 70.952 8.478 -29.291 1.00 51.25 198 GLU A C 1
ATOM 1503 O O . GLU A 1 198 ? 69.924 9.008 -29.710 1.00 51.25 198 GLU A O 1
ATOM 1508 N N . VAL A 1 199 ? 70.921 7.745 -28.172 1.00 50.47 199 VAL A N 1
ATOM 1509 C CA . VAL A 1 199 ? 69.665 7.510 -27.428 1.00 50.47 199 VAL A CA 1
ATOM 1510 C C . VAL A 1 199 ? 69.380 8.645 -26.437 1.00 50.47 199 VAL A C 1
ATOM 1512 O O . VAL A 1 199 ? 68.231 9.054 -26.274 1.00 50.47 199 VAL A O 1
ATOM 1515 N N . ALA A 1 200 ? 70.427 9.211 -25.825 1.00 51.41 200 ALA A N 1
ATOM 1516 C CA . ALA A 1 200 ? 70.315 10.388 -24.962 1.00 51.41 200 ALA A CA 1
ATOM 1517 C C . ALA A 1 200 ? 69.958 11.653 -25.764 1.00 51.41 200 ALA A C 1
ATOM 1519 O O . ALA A 1 200 ? 69.098 12.429 -25.350 1.00 51.41 200 ALA A O 1
ATOM 1520 N N . THR A 1 201 ? 70.541 11.813 -26.955 1.00 53.94 201 THR A N 1
ATOM 1521 C CA . THR A 1 201 ? 70.269 12.948 -27.849 1.00 53.94 201 THR A CA 1
ATOM 1522 C C . THR A 1 201 ? 68.853 12.922 -28.414 1.00 53.94 201 THR A C 1
ATOM 1524 O O . THR A 1 201 ? 68.251 13.979 -28.540 1.00 53.94 201 THR A O 1
ATOM 1527 N N . ARG A 1 202 ? 68.254 11.748 -28.659 1.00 54.97 202 ARG A N 1
ATOM 1528 C CA . ARG A 1 202 ? 66.865 11.649 -29.144 1.00 54.97 202 ARG A CA 1
ATOM 1529 C C . ARG A 1 202 ? 65.822 12.059 -28.095 1.00 54.97 202 ARG A C 1
ATOM 1531 O O . ARG A 1 202 ? 64.786 12.618 -28.447 1.00 54.97 202 ARG A O 1
ATOM 1538 N N . GLN A 1 203 ? 66.094 11.798 -26.815 1.00 53.25 203 GLN A N 1
ATOM 1539 C CA . GLN A 1 203 ? 65.246 12.226 -25.696 1.00 53.25 203 GLN A CA 1
ATOM 1540 C C . GLN A 1 203 ? 65.377 13.740 -25.452 1.00 53.25 203 GLN A C 1
ATOM 1542 O O . GLN A 1 203 ? 64.368 14.425 -25.300 1.00 53.25 203 GLN A O 1
ATOM 1547 N N . GLU A 1 204 ? 66.603 14.274 -25.491 1.00 59.25 204 GLU A N 1
ATOM 1548 C CA . GLU A 1 204 ? 66.859 15.719 -25.392 1.00 59.25 204 GLU A CA 1
ATOM 1549 C C . GLU A 1 204 ? 66.306 16.491 -26.606 1.00 59.25 204 GLU A C 1
ATOM 1551 O O . GLU A 1 204 ? 65.781 17.592 -26.451 1.00 59.25 204 GLU A O 1
ATOM 1556 N N . GLU A 1 205 ? 66.345 15.906 -27.807 1.00 59.28 205 GLU A N 1
ATOM 1557 C CA . GLU A 1 205 ? 65.726 16.460 -29.016 1.00 59.28 205 GLU A CA 1
ATOM 1558 C C . GLU A 1 205 ? 64.196 16.493 -28.915 1.00 59.28 205 GLU A C 1
ATOM 1560 O O . GLU A 1 205 ? 63.589 17.485 -29.306 1.00 59.28 205 GLU A O 1
ATOM 1565 N N . LEU A 1 206 ? 63.558 15.466 -28.343 1.00 57.91 206 LEU A N 1
ATOM 1566 C CA . LEU A 1 206 ? 62.109 15.454 -28.104 1.00 57.91 206 LEU A CA 1
ATOM 1567 C C . LEU A 1 206 ? 61.672 16.472 -27.040 1.00 57.91 206 LEU A C 1
ATOM 1569 O O . LEU A 1 206 ? 60.608 17.071 -27.181 1.00 57.91 206 LEU A O 1
ATOM 1573 N N . GLU A 1 207 ? 62.483 16.693 -26.001 1.00 62.41 207 GLU A N 1
ATOM 1574 C CA . GLU A 1 207 ? 62.241 17.731 -24.987 1.00 62.41 207 GLU A CA 1
ATOM 1575 C C . GLU A 1 207 ? 62.507 19.153 -25.515 1.00 62.41 207 GLU A C 1
ATOM 1577 O O . GLU A 1 207 ? 61.927 20.119 -25.013 1.00 62.41 207 GLU A O 1
ATOM 1582 N N . ALA A 1 208 ? 63.354 19.290 -26.542 1.00 67.81 208 ALA A N 1
ATOM 1583 C CA . ALA A 1 208 ? 63.663 20.555 -27.206 1.00 67.81 208 ALA A CA 1
ATOM 1584 C C . ALA A 1 208 ? 62.717 20.905 -28.372 1.00 67.81 208 ALA A C 1
ATOM 1586 O O . ALA A 1 208 ? 62.702 22.058 -28.813 1.00 67.81 208 ALA A O 1
ATOM 1587 N N . MET A 1 209 ? 61.944 19.944 -28.885 1.00 68.31 209 MET A N 1
ATOM 1588 C CA . MET A 1 209 ? 60.991 20.172 -29.974 1.00 68.31 209 MET A CA 1
ATOM 1589 C C . MET A 1 209 ? 59.761 20.941 -29.484 1.00 68.31 209 MET A C 1
ATOM 1591 O O . MET A 1 209 ? 59.100 20.561 -28.516 1.00 68.31 209 MET A O 1
ATOM 1595 N N . ASP A 1 210 ? 59.408 22.014 -30.196 1.00 72.50 210 ASP A N 1
ATOM 1596 C CA . ASP A 1 210 ? 58.142 22.707 -29.965 1.00 72.50 210 ASP A CA 1
ATOM 1597 C C . ASP A 1 210 ? 56.969 21.801 -30.377 1.00 72.50 210 ASP A C 1
ATOM 1599 O O . ASP A 1 210 ? 57.087 20.924 -31.237 1.00 72.50 210 ASP A O 1
ATOM 1603 N N . MET A 1 211 ? 55.796 22.028 -29.789 1.00 67.81 211 MET A N 1
ATOM 1604 C CA . MET A 1 211 ? 54.590 21.221 -30.004 1.00 67.81 211 MET A CA 1
ATOM 1605 C C . MET A 1 211 ? 54.222 21.097 -31.495 1.00 67.81 211 MET A C 1
ATOM 1607 O O . MET A 1 211 ? 53.646 20.096 -31.916 1.00 67.81 211 MET A O 1
ATOM 1611 N N . ASN A 1 212 ? 54.584 22.092 -32.309 1.00 66.56 212 ASN A N 1
ATOM 1612 C CA . ASN A 1 212 ? 54.378 22.092 -33.756 1.00 66.56 212 ASN A CA 1
ATOM 1613 C C . ASN A 1 212 ? 55.374 21.197 -34.529 1.00 66.56 212 ASN A C 1
ATOM 1615 O O . ASN A 1 212 ? 55.010 20.649 -35.572 1.00 66.56 212 ASN A O 1
ATOM 1619 N N . ASP A 1 213 ? 56.589 21.008 -34.013 1.00 71.94 213 ASP A N 1
ATOM 1620 C CA . ASP A 1 213 ? 57.628 20.174 -34.630 1.00 71.94 213 ASP A CA 1
ATOM 1621 C C . ASP A 1 213 ? 57.355 18.685 -34.382 1.00 71.94 213 ASP A C 1
ATOM 1623 O O . ASP A 1 213 ? 57.454 17.873 -35.302 1.00 71.94 213 ASP A O 1
ATOM 1627 N N . ILE A 1 214 ? 56.868 18.339 -33.184 1.00 71.12 214 ILE A N 1
ATOM 1628 C CA . ILE A 1 214 ? 56.381 16.986 -32.856 1.00 71.12 214 ILE A CA 1
ATOM 1629 C C . ILE A 1 214 ? 55.201 16.609 -33.772 1.00 71.12 214 ILE A C 1
ATOM 1631 O O . ILE A 1 214 ? 55.145 15.517 -34.339 1.00 71.12 214 ILE A O 1
ATOM 1635 N N . VAL A 1 215 ? 54.273 17.545 -33.979 1.00 70.81 215 VAL A N 1
ATOM 1636 C CA . VAL A 1 215 ? 53.104 17.400 -34.863 1.00 70.81 215 VAL A CA 1
ATOM 1637 C C . VAL A 1 215 ? 53.510 17.125 -36.319 1.00 70.81 215 VAL A C 1
ATOM 1639 O O . VAL A 1 215 ? 52.892 16.281 -36.973 1.00 70.81 215 VAL A O 1
ATOM 1642 N N . GLN A 1 216 ? 54.557 17.781 -36.832 1.00 69.75 216 GLN A N 1
ATOM 1643 C CA . GLN A 1 216 ? 55.063 17.545 -38.191 1.00 69.75 216 GLN A CA 1
ATOM 1644 C C . GLN A 1 216 ? 55.883 16.255 -38.319 1.00 69.75 216 GLN A C 1
ATOM 1646 O O . GLN A 1 216 ? 55.721 15.545 -39.312 1.00 69.75 216 GLN A O 1
ATOM 1651 N N . ALA A 1 217 ? 56.727 15.932 -37.334 1.00 70.12 217 ALA A N 1
ATOM 1652 C CA . ALA A 1 217 ? 57.605 14.761 -37.371 1.00 70.12 217 ALA A CA 1
ATOM 1653 C C . ALA A 1 217 ? 56.833 13.435 -37.282 1.00 70.12 217 ALA A C 1
ATOM 1655 O O . ALA A 1 217 ? 57.187 12.466 -37.952 1.00 70.12 217 ALA A O 1
ATOM 1656 N N . TYR A 1 218 ? 55.744 13.407 -36.508 1.00 73.75 218 TYR A N 1
ATOM 1657 C CA . TYR A 1 218 ? 54.930 12.207 -36.290 1.00 73.75 218 TYR A CA 1
ATOM 1658 C C . TYR A 1 218 ? 53.623 12.190 -37.103 1.00 73.75 218 TYR A C 1
ATOM 1660 O O . TYR A 1 218 ? 52.766 11.336 -36.893 1.00 73.75 218 TYR A O 1
ATOM 1668 N N . GLY A 1 219 ? 53.459 13.113 -38.060 1.00 59.62 219 GLY A N 1
ATOM 1669 C CA . GLY A 1 219 ? 52.337 13.107 -39.009 1.00 59.62 219 GLY A CA 1
ATOM 1670 C C . GLY A 1 219 ? 50.973 13.484 -38.415 1.00 59.62 219 GLY A C 1
ATOM 1671 O O . GLY A 1 219 ? 49.941 13.294 -39.061 1.00 59.62 219 GLY A O 1
ATOM 1672 N N . LEU A 1 220 ? 50.943 14.056 -37.213 1.00 61.91 220 LEU A N 1
ATOM 1673 C CA . LEU A 1 220 ? 49.740 14.562 -36.557 1.00 61.91 220 LEU A CA 1
ATOM 1674 C C . LEU A 1 220 ? 49.433 15.975 -37.082 1.00 61.91 220 LEU A C 1
ATOM 1676 O O . LEU A 1 220 ? 49.557 16.927 -36.334 1.00 61.91 220 LEU A O 1
ATOM 1680 N N . GLY A 1 221 ? 49.021 16.118 -38.346 1.00 55.38 221 GLY A N 1
ATOM 1681 C CA . GLY A 1 221 ? 48.952 17.346 -39.173 1.00 55.38 221 GLY A CA 1
ATOM 1682 C C . GLY A 1 221 ? 48.384 18.701 -38.669 1.00 55.38 221 GLY A C 1
ATOM 1683 O O . GLY A 1 221 ? 48.226 19.588 -39.505 1.00 55.38 221 GLY A O 1
ATOM 1684 N N . SER A 1 222 ? 48.107 18.937 -37.382 1.00 61.94 222 SER A N 1
ATOM 1685 C CA . SER A 1 222 ? 47.908 20.274 -36.777 1.00 61.94 222 SER A CA 1
ATOM 1686 C C . SER A 1 222 ? 47.816 20.198 -35.243 1.00 61.94 222 SER A C 1
ATOM 1688 O O . SER A 1 222 ? 47.140 19.317 -34.742 1.00 61.94 222 SER A O 1
ATOM 1690 N N . ALA A 1 223 ? 48.385 21.141 -34.477 1.00 57.81 223 ALA A N 1
ATOM 1691 C CA . ALA A 1 223 ? 48.309 21.158 -32.998 1.00 57.81 223 ALA A CA 1
ATOM 1692 C C . ALA A 1 223 ? 46.932 21.567 -32.412 1.00 57.81 223 ALA A C 1
ATOM 1694 O O . ALA A 1 223 ? 46.761 21.643 -31.198 1.00 57.81 223 ALA A O 1
ATOM 1695 N N . ALA A 1 224 ? 45.947 21.861 -33.265 1.00 64.56 224 ALA A N 1
ATOM 1696 C CA . ALA A 1 224 ? 44.619 22.319 -32.871 1.00 64.56 224 ALA A CA 1
ATOM 1697 C C . ALA A 1 224 ? 43.558 21.334 -33.373 1.00 64.56 224 ALA A C 1
ATOM 1699 O O . ALA A 1 224 ? 43.040 21.473 -34.480 1.00 64.56 224 ALA A O 1
ATOM 1700 N N . TYR A 1 225 ? 43.242 20.337 -32.549 1.00 63.56 225 TYR A N 1
ATOM 1701 C CA . TYR A 1 225 ? 42.127 19.428 -32.795 1.00 63.56 225 TYR A CA 1
ATOM 1702 C C . TYR A 1 225 ? 40.926 19.852 -31.950 1.00 63.56 225 TYR A C 1
ATOM 1704 O O . TYR A 1 225 ? 41.002 19.903 -30.725 1.00 63.56 225 TYR A O 1
ATOM 1712 N N . GLU A 1 226 ? 39.806 20.143 -32.606 1.00 70.88 226 GLU A N 1
ATOM 1713 C CA . GLU A 1 226 ? 38.509 20.313 -31.952 1.00 70.88 226 GLU A CA 1
ATOM 1714 C C . GLU A 1 226 ? 37.710 19.020 -32.130 1.00 70.88 226 GLU A C 1
ATOM 1716 O O . GLU A 1 226 ? 37.194 18.724 -33.210 1.00 70.88 226 GLU A O 1
ATOM 1721 N N . LEU A 1 227 ? 37.623 18.218 -31.068 1.00 69.50 227 LEU A N 1
ATOM 1722 C CA . LEU A 1 227 ? 36.805 17.011 -31.065 1.00 69.50 227 LEU A CA 1
ATOM 1723 C C . LEU A 1 227 ? 35.362 17.383 -30.707 1.00 69.50 227 LEU A C 1
ATOM 1725 O O . LEU A 1 227 ? 35.010 17.536 -29.539 1.00 69.50 227 LEU A O 1
ATOM 1729 N N . THR A 1 228 ? 34.505 17.518 -31.718 1.00 69.81 228 THR A N 1
ATOM 1730 C CA . THR A 1 228 ? 33.065 17.702 -31.496 1.00 69.81 228 THR A CA 1
ATOM 1731 C C . THR A 1 228 ? 32.388 16.339 -31.375 1.00 69.81 228 THR A C 1
ATOM 1733 O O . THR A 1 228 ? 31.984 15.738 -32.373 1.00 69.81 228 THR A O 1
ATOM 1736 N N . ILE A 1 229 ? 32.246 15.835 -30.149 1.00 74.69 229 ILE A N 1
ATOM 1737 C CA . ILE A 1 229 ? 31.489 14.604 -29.893 1.00 74.69 229 ILE A CA 1
ATOM 1738 C C . ILE A 1 229 ? 29.994 14.938 -29.941 1.00 74.69 229 ILE A C 1
ATOM 1740 O O . ILE A 1 229 ? 29.413 15.451 -28.986 1.00 74.69 229 ILE A O 1
ATOM 1744 N N . SER A 1 230 ? 29.357 14.649 -31.074 1.00 61.12 230 SER A N 1
ATOM 1745 C CA . SER A 1 230 ? 27.900 14.718 -31.199 1.00 61.12 230 SER A CA 1
ATOM 1746 C C . SER A 1 230 ? 27.298 13.415 -30.689 1.00 61.12 230 SER A C 1
ATOM 1748 O O . SER A 1 230 ? 27.101 12.482 -31.461 1.00 61.12 230 SER A O 1
ATOM 1750 N N . ILE A 1 231 ? 27.023 13.338 -29.385 1.00 69.56 231 ILE A N 1
ATOM 1751 C CA . ILE A 1 231 ? 26.240 12.234 -28.822 1.00 69.56 231 ILE A CA 1
ATOM 1752 C C . ILE A 1 231 ? 24.789 12.480 -29.243 1.00 69.56 231 ILE A C 1
ATOM 1754 O O . ILE A 1 231 ? 24.198 13.467 -28.789 1.00 69.56 231 ILE A O 1
ATOM 1758 N N . PRO A 1 232 ? 24.189 11.656 -30.122 1.00 55.50 232 PRO A N 1
ATOM 1759 C CA . PRO A 1 232 ? 22.775 11.801 -30.409 1.00 55.50 232 PRO A CA 1
ATOM 1760 C C . PRO A 1 232 ? 22.018 11.601 -29.093 1.00 55.50 232 PRO A C 1
ATOM 1762 O O . PRO A 1 232 ? 21.975 10.504 -28.546 1.00 55.50 232 PRO A O 1
ATOM 1765 N N . SER A 1 233 ? 21.396 12.664 -28.569 1.00 55.62 233 SER A N 1
ATOM 1766 C CA . SER A 1 233 ? 20.568 12.612 -27.351 1.00 55.62 233 SER A CA 1
ATOM 1767 C C . SER A 1 233 ? 19.229 11.898 -27.603 1.00 55.62 233 SER A C 1
ATOM 1769 O O . SER A 1 233 ? 18.188 12.207 -27.005 1.00 55.62 233 SER A O 1
ATOM 1771 N N . THR A 1 234 ? 19.198 10.986 -28.569 1.00 55.25 234 THR A N 1
ATOM 1772 C CA . THR A 1 234 ? 18.032 10.208 -28.946 1.00 55.25 234 THR A CA 1
ATOM 1773 C C . THR A 1 234 ? 17.779 9.165 -27.865 1.00 55.25 234 THR A C 1
ATOM 1775 O O . THR A 1 234 ? 17.998 7.979 -28.070 1.00 55.25 234 THR A O 1
ATOM 1778 N N . LEU A 1 235 ? 17.279 9.611 -26.705 1.00 62.84 235 LEU A N 1
ATOM 1779 C CA . LEU A 1 235 ? 16.458 8.778 -25.829 1.00 62.84 235 LEU A CA 1
ATOM 1780 C C . LEU A 1 235 ? 15.441 8.042 -26.714 1.00 62.84 235 LEU A C 1
ATOM 1782 O O . LEU A 1 235 ? 14.742 8.711 -27.488 1.00 62.84 235 LEU A O 1
ATOM 1786 N N . CYS A 1 236 ? 15.443 6.710 -26.617 1.00 65.25 236 CYS A N 1
ATOM 1787 C CA . CYS A 1 236 ? 14.835 5.745 -27.532 1.00 65.25 236 CYS A CA 1
ATOM 1788 C C . CYS A 1 236 ? 13.571 6.226 -28.263 1.00 65.25 236 CYS A C 1
ATOM 1790 O O . CYS A 1 236 ? 12.539 6.513 -27.653 1.00 65.25 236 CYS A O 1
ATOM 1792 N N . GLU A 1 237 ? 13.623 6.236 -29.597 1.00 72.62 237 GLU A N 1
ATOM 1793 C CA . GLU A 1 237 ? 12.428 6.371 -30.427 1.00 72.62 237 GLU A CA 1
ATOM 1794 C C . GLU A 1 237 ? 11.683 5.030 -30.509 1.00 72.62 237 GLU A C 1
ATOM 1796 O O . GLU A 1 237 ? 12.280 3.950 -30.506 1.00 72.62 237 GLU A O 1
ATOM 1801 N N . ARG A 1 238 ? 10.350 5.089 -30.592 1.00 78.88 238 ARG A N 1
ATOM 1802 C CA . ARG A 1 238 ? 9.521 3.896 -30.789 1.00 78.88 238 ARG A CA 1
ATOM 1803 C C . ARG A 1 238 ? 9.679 3.406 -32.231 1.00 78.88 238 ARG A C 1
ATOM 1805 O O . ARG A 1 238 ? 8.992 3.892 -33.128 1.00 78.88 238 ARG A O 1
ATOM 1812 N N . SER A 1 239 ? 10.604 2.476 -32.435 1.00 78.00 239 SER A N 1
ATOM 1813 C CA . SER A 1 239 ? 10.863 1.780 -33.699 1.00 78.00 239 SER A CA 1
ATOM 1814 C C . SER A 1 239 ? 10.139 0.428 -33.745 1.00 78.00 239 SER A C 1
ATOM 1816 O O . SER A 1 239 ? 9.638 -0.056 -32.729 1.00 78.00 239 SER A O 1
ATOM 1818 N N . SER A 1 240 ? 10.102 -0.217 -34.915 1.00 80.00 240 SER A N 1
ATOM 1819 C CA . SER A 1 240 ? 9.571 -1.583 -35.055 1.00 80.00 240 SER A CA 1
ATOM 1820 C C . SER A 1 240 ? 10.339 -2.617 -34.229 1.00 80.00 240 SER A C 1
ATOM 1822 O O . SER A 1 240 ? 9.766 -3.631 -33.847 1.00 80.00 240 SER A O 1
ATOM 1824 N N . GLU A 1 241 ? 11.616 -2.357 -33.951 1.00 80.25 241 GLU A N 1
ATOM 1825 C CA . GLU A 1 241 ? 12.497 -3.237 -33.177 1.00 80.25 241 GLU A CA 1
ATOM 1826 C C . GLU A 1 241 ? 12.191 -3.152 -31.674 1.00 80.25 241 GLU A C 1
ATOM 1828 O O . GLU A 1 241 ? 12.158 -4.170 -30.988 1.00 80.25 241 GLU A O 1
ATOM 1833 N N . ASN A 1 242 ? 11.845 -1.957 -31.181 1.00 87.75 242 ASN A N 1
ATOM 1834 C CA . ASN A 1 242 ? 11.576 -1.715 -29.759 1.00 87.75 242 ASN A CA 1
ATOM 1835 C C . ASN A 1 242 ? 10.083 -1.806 -29.394 1.00 87.75 242 ASN A C 1
ATOM 1837 O O . ASN A 1 242 ? 9.717 -1.736 -28.222 1.00 87.75 242 ASN A O 1
ATOM 1841 N N . GLU A 1 243 ? 9.196 -1.973 -30.377 1.00 88.94 243 GLU A N 1
ATOM 1842 C CA . GLU A 1 243 ? 7.738 -1.986 -30.201 1.00 88.94 243 GLU A CA 1
ATOM 1843 C C . GLU A 1 243 ? 7.262 -2.996 -29.145 1.00 88.94 243 GLU A C 1
ATOM 1845 O O . GLU A 1 243 ? 6.364 -2.702 -28.353 1.00 88.94 243 GLU A O 1
ATOM 1850 N N . VAL A 1 244 ? 7.881 -4.179 -29.105 1.00 92.25 244 VAL A N 1
ATOM 1851 C CA . VAL A 1 244 ? 7.539 -5.241 -28.145 1.00 92.25 244 VAL A CA 1
ATOM 1852 C C . VAL A 1 244 ? 7.846 -4.806 -26.709 1.00 92.25 244 VAL A C 1
ATOM 1854 O O . VAL A 1 244 ? 7.035 -5.044 -25.815 1.00 92.25 244 VAL A O 1
ATOM 1857 N N . LEU A 1 245 ? 8.962 -4.105 -26.499 1.00 92.44 245 LEU A N 1
ATOM 1858 C CA . LEU A 1 245 ? 9.370 -3.571 -25.199 1.00 92.44 245 LEU A CA 1
ATOM 1859 C C . LEU A 1 245 ? 8.418 -2.465 -24.728 1.00 92.44 245 LEU A C 1
ATOM 1861 O O . LEU A 1 245 ? 7.949 -2.492 -23.591 1.00 92.44 245 LEU A O 1
ATOM 1865 N N . PHE A 1 246 ? 8.050 -1.539 -25.622 1.00 91.94 246 PHE A N 1
ATOM 1866 C CA . PHE A 1 246 ? 7.040 -0.514 -25.330 1.00 91.94 246 PHE A CA 1
ATOM 1867 C C . PHE A 1 246 ? 5.673 -1.127 -25.009 1.00 91.94 246 PHE A C 1
ATOM 1869 O O . PHE A 1 246 ? 4.961 -0.619 -24.144 1.00 91.94 246 PHE A O 1
ATOM 1876 N N . ARG A 1 247 ? 5.290 -2.213 -25.688 1.00 92.75 247 ARG A N 1
ATOM 1877 C CA . ARG A 1 247 ? 4.038 -2.918 -25.408 1.00 92.75 247 ARG A CA 1
ATOM 1878 C C . ARG A 1 247 ? 4.071 -3.626 -24.055 1.00 92.75 247 ARG A C 1
ATOM 1880 O O . ARG A 1 247 ? 3.116 -3.466 -23.302 1.00 92.75 247 ARG A O 1
ATOM 1887 N N . SER A 1 248 ? 5.155 -4.334 -23.730 1.00 94.62 248 SER A N 1
ATOM 1888 C CA . SER A 1 248 ? 5.311 -4.956 -22.406 1.00 94.62 248 SER A CA 1
ATOM 1889 C C . SER A 1 248 ? 5.265 -3.901 -21.293 1.00 94.62 248 SER A C 1
ATOM 1891 O O . SER A 1 248 ? 4.473 -4.029 -20.362 1.00 94.62 248 SER A O 1
ATOM 1893 N N . LEU A 1 249 ? 5.993 -2.784 -21.432 1.00 94.75 249 LEU A N 1
ATOM 1894 C CA . LEU A 1 249 ? 5.918 -1.672 -20.476 1.00 94.75 249 LEU A CA 1
ATOM 1895 C C . LEU A 1 249 ? 4.498 -1.106 -20.339 1.00 94.75 249 LEU A C 1
ATOM 1897 O O . LEU A 1 249 ? 4.045 -0.855 -19.222 1.00 94.75 249 LEU A O 1
ATOM 1901 N N . ALA A 1 250 ? 3.778 -0.924 -21.449 1.00 94.19 250 ALA A N 1
ATOM 1902 C CA . ALA A 1 250 ? 2.397 -0.450 -21.419 1.00 94.19 250 ALA A CA 1
ATOM 1903 C C . ALA A 1 250 ? 1.467 -1.426 -20.676 1.00 94.19 250 ALA A C 1
ATOM 1905 O O . ALA A 1 250 ? 0.636 -0.989 -19.874 1.00 94.19 250 ALA A O 1
ATOM 1906 N N . ASP A 1 251 ? 1.623 -2.730 -20.908 1.00 96.50 251 ASP A N 1
ATOM 1907 C CA . ASP A 1 251 ? 0.848 -3.782 -20.248 1.00 96.50 251 ASP A CA 1
ATOM 1908 C C . ASP A 1 251 ? 1.178 -3.859 -18.743 1.00 96.50 251 ASP A C 1
ATOM 1910 O O . ASP A 1 251 ? 0.268 -3.956 -17.910 1.00 96.50 251 ASP A O 1
ATOM 1914 N N . SER A 1 252 ? 2.453 -3.718 -18.371 1.00 95.88 252 SER A N 1
ATOM 1915 C CA . SER A 1 252 ? 2.913 -3.659 -16.979 1.00 95.88 252 SER A CA 1
ATOM 1916 C C . SER A 1 252 ? 2.378 -2.425 -16.251 1.00 95.88 252 SER A C 1
ATOM 1918 O O . SER A 1 252 ? 1.773 -2.556 -15.188 1.00 95.88 252 SER A O 1
ATOM 1920 N N . VAL A 1 253 ? 2.452 -1.232 -16.850 1.00 96.00 253 VAL A N 1
ATOM 1921 C CA . VAL A 1 253 ? 1.862 -0.004 -16.279 1.00 96.00 253 VAL A CA 1
ATOM 1922 C C . VAL A 1 253 ? 0.346 -0.118 -16.137 1.00 96.00 253 VAL A C 1
ATOM 1924 O O . VAL A 1 253 ? -0.227 0.340 -15.144 1.00 96.00 253 VAL A O 1
ATOM 1927 N N . LEU A 1 254 ? -0.331 -0.752 -17.098 1.00 96.31 254 LEU A N 1
ATOM 1928 C CA . LEU A 1 254 ? -1.765 -1.005 -17.004 1.00 96.31 254 LEU A CA 1
ATOM 1929 C C . LEU A 1 254 ? -2.092 -1.918 -15.816 1.00 96.31 254 LEU A C 1
ATOM 1931 O O . LEU A 1 254 ? -3.053 -1.649 -15.090 1.00 96.31 254 LEU A O 1
ATOM 1935 N N . ARG A 1 255 ? -1.292 -2.970 -15.600 1.00 95.94 255 ARG A N 1
ATOM 1936 C CA . ARG A 1 255 ? -1.419 -3.875 -14.451 1.00 95.94 255 ARG A CA 1
ATOM 1937 C C . ARG A 1 255 ? -1.201 -3.131 -13.135 1.00 95.94 255 ARG A C 1
ATOM 1939 O O . ARG A 1 255 ? -2.023 -3.270 -12.231 1.00 95.94 255 ARG A O 1
ATOM 1946 N N . ILE A 1 256 ? -0.170 -2.290 -13.057 1.00 96.69 256 ILE A N 1
ATOM 1947 C CA . ILE A 1 256 ? 0.107 -1.450 -11.885 1.00 96.69 256 ILE A CA 1
ATOM 1948 C C . ILE A 1 256 ? -1.106 -0.576 -11.557 1.00 96.69 256 ILE A C 1
ATOM 1950 O O . ILE A 1 256 ? -1.630 -0.638 -10.447 1.00 96.69 256 ILE A O 1
ATOM 1954 N N . ARG A 1 257 ? -1.624 0.167 -12.541 1.00 95.56 257 ARG A N 1
ATOM 1955 C CA . ARG A 1 257 ? -2.744 1.100 -12.341 1.00 95.56 257 ARG A CA 1
ATOM 1956 C C . ARG A 1 257 ? -4.064 0.422 -11.994 1.00 95.56 257 ARG A C 1
ATOM 1958 O O . ARG A 1 257 ? -4.836 0.963 -11.212 1.00 95.56 257 ARG A O 1
ATOM 1965 N N . LYS A 1 258 ? -4.361 -0.725 -12.609 1.00 96.62 258 LYS A N 1
ATOM 1966 C CA . LYS A 1 258 ? -5.661 -1.394 -12.440 1.00 96.62 258 LYS A CA 1
ATOM 1967 C C . LYS A 1 258 ? -5.714 -2.351 -11.259 1.00 96.62 258 LYS A C 1
ATOM 1969 O O . LYS A 1 258 ? -6.809 -2.624 -10.782 1.00 96.62 258 LYS A O 1
ATOM 1974 N N . ARG A 1 259 ? -4.573 -2.903 -10.841 1.00 96.25 259 ARG A N 1
ATOM 1975 C CA . ARG A 1 259 ? -4.524 -3.969 -9.838 1.00 96.25 259 ARG A CA 1
ATOM 1976 C C . ARG A 1 259 ? -3.694 -3.587 -8.625 1.00 96.25 259 ARG A C 1
ATOM 1978 O O . ARG A 1 259 ? -4.224 -3.615 -7.523 1.00 96.25 259 ARG A O 1
ATOM 1985 N N . PHE A 1 260 ? -2.421 -3.249 -8.812 1.00 95.75 260 PHE A N 1
ATOM 1986 C CA . PHE A 1 260 ? -1.504 -3.103 -7.679 1.00 95.75 260 PHE A CA 1
ATOM 1987 C C . PHE A 1 260 ? -1.699 -1.797 -6.910 1.00 95.75 260 PHE A C 1
ATOM 1989 O O . PHE A 1 260 ? -1.692 -1.835 -5.687 1.00 95.75 260 PHE A O 1
ATOM 1996 N N . LEU A 1 261 ? -1.951 -0.669 -7.582 1.00 95.81 261 LEU A N 1
ATOM 1997 C CA . LEU A 1 261 ? -2.218 0.598 -6.892 1.00 95.81 261 LEU A CA 1
ATOM 1998 C C . LEU A 1 261 ? -3.499 0.552 -6.040 1.00 95.81 261 LEU A C 1
ATOM 2000 O O . LEU A 1 261 ? -3.393 0.848 -4.852 1.00 95.81 261 LEU A O 1
ATOM 2004 N N . PRO A 1 262 ? -4.664 0.097 -6.555 1.00 96.25 262 PRO A N 1
ATOM 2005 C CA . PRO A 1 262 ? -5.858 -0.057 -5.721 1.00 96.25 262 PRO A CA 1
ATOM 2006 C C . PRO A 1 262 ? -5.645 -1.006 -4.535 1.00 96.25 262 PRO A C 1
ATOM 2008 O O . PRO A 1 262 ? -6.096 -0.732 -3.430 1.00 96.25 262 PRO A O 1
ATOM 2011 N N . LEU A 1 263 ? -4.913 -2.103 -4.748 1.00 96.12 263 LEU A N 1
ATOM 2012 C CA . LEU A 1 263 ? -4.602 -3.070 -3.696 1.00 96.12 263 LEU A CA 1
ATOM 2013 C C . LEU A 1 263 ? -3.727 -2.455 -2.588 1.00 96.12 263 LEU A C 1
ATOM 2015 O O . LEU A 1 263 ? -3.985 -2.652 -1.404 1.00 96.12 263 LEU A O 1
ATOM 2019 N N . ILE A 1 264 ? -2.718 -1.670 -2.966 1.00 95.81 264 ILE A N 1
ATOM 2020 C CA . ILE A 1 264 ? -1.845 -0.943 -2.036 1.00 95.81 264 ILE A CA 1
ATOM 2021 C C . ILE A 1 264 ? -2.609 0.169 -1.307 1.00 95.81 264 ILE A C 1
ATOM 2023 O O . ILE A 1 264 ? -2.381 0.375 -0.114 1.00 95.81 264 ILE A O 1
ATOM 2027 N N . ASP A 1 265 ? -3.529 0.864 -1.986 1.00 94.06 265 ASP A N 1
ATOM 2028 C CA . ASP A 1 265 ? -4.443 1.823 -1.356 1.00 94.06 265 ASP A CA 1
ATOM 2029 C C . ASP A 1 265 ? -5.278 1.129 -0.267 1.00 94.06 265 ASP A C 1
ATOM 2031 O O . ASP A 1 265 ? -5.318 1.605 0.871 1.00 94.06 265 ASP A O 1
ATOM 2035 N N . ASP A 1 266 ? -5.869 -0.030 -0.566 1.00 93.19 266 ASP A N 1
ATOM 2036 C CA . ASP A 1 266 ? -6.649 -0.821 0.392 1.00 93.19 266 ASP A CA 1
ATOM 2037 C C . ASP A 1 266 ? -5.811 -1.264 1.602 1.00 93.19 266 ASP A C 1
ATOM 2039 O O . ASP A 1 266 ? -6.252 -1.117 2.749 1.00 93.19 266 ASP A O 1
ATOM 2043 N N . TRP A 1 267 ? -4.577 -1.731 1.380 1.00 94.06 267 TRP A N 1
ATOM 2044 C CA . TRP A 1 267 ? -3.649 -2.072 2.463 1.00 94.06 267 TRP A CA 1
ATOM 2045 C C . TRP A 1 267 ? -3.289 -0.860 3.322 1.00 94.06 267 TRP A C 1
ATOM 2047 O O . TRP A 1 267 ? -3.336 -0.939 4.550 1.00 94.06 267 TRP A O 1
ATOM 2057 N N . SER A 1 268 ? -2.973 0.277 2.696 1.00 91.81 268 SER A N 1
ATOM 2058 C CA . SER A 1 268 ? -2.624 1.509 3.407 1.00 91.81 268 SER A CA 1
ATOM 2059 C C . SER A 1 268 ? -3.788 2.013 4.267 1.00 91.81 268 SER A C 1
ATOM 2061 O O . SER A 1 268 ? -3.594 2.349 5.436 1.00 91.81 268 SER A O 1
ATOM 2063 N N . ASN A 1 269 ? -5.019 1.961 3.751 1.00 89.88 269 ASN A N 1
ATOM 2064 C CA . ASN A 1 269 ? -6.226 2.330 4.487 1.00 89.88 269 ASN A CA 1
ATOM 2065 C C . ASN A 1 269 ? -6.449 1.404 5.688 1.00 89.88 269 ASN A C 1
ATOM 2067 O O . ASN A 1 269 ? -6.711 1.877 6.794 1.00 89.88 269 ASN A O 1
ATOM 2071 N N . ALA A 1 270 ? -6.301 0.090 5.501 1.00 88.12 270 ALA A N 1
ATOM 2072 C CA . ALA A 1 270 ? -6.466 -0.886 6.574 1.00 88.12 270 ALA A CA 1
ATOM 2073 C C . ALA A 1 270 ? -5.414 -0.742 7.687 1.00 88.12 270 ALA A C 1
ATOM 2075 O O . ALA A 1 270 ? -5.728 -0.974 8.856 1.00 88.12 270 ALA A O 1
ATOM 2076 N N . LEU A 1 271 ? -4.189 -0.339 7.343 1.00 87.25 271 LEU A N 1
ATOM 2077 C CA . LEU A 1 271 ? -3.099 -0.150 8.300 1.00 87.25 271 LEU A CA 1
ATOM 2078 C C . LEU A 1 271 ? -3.098 1.236 8.973 1.00 87.25 271 LEU A C 1
ATOM 2080 O O . LEU A 1 271 ? -2.606 1.357 10.093 1.00 87.25 271 LEU A O 1
ATOM 2084 N N . THR A 1 272 ? -3.666 2.269 8.337 1.00 82.94 272 THR A N 1
ATOM 2085 C CA . THR A 1 272 ? -3.741 3.642 8.890 1.00 82.94 272 THR A CA 1
ATOM 2086 C C . THR A 1 272 ? -4.789 3.771 9.998 1.00 82.94 272 THR A C 1
ATOM 2088 O O . THR A 1 272 ? -4.661 4.612 10.885 1.00 82.94 272 THR A O 1
ATOM 2091 N N . ILE A 1 273 ? -5.822 2.925 9.977 1.00 73.88 273 ILE A N 1
ATOM 2092 C CA . ILE A 1 273 ? -6.919 2.958 10.957 1.00 73.88 273 ILE A CA 1
ATOM 2093 C C . ILE A 1 273 ? -6.437 2.608 12.384 1.00 73.88 273 ILE A C 1
ATOM 2095 O O . ILE A 1 273 ? -7.033 3.085 13.347 1.00 73.88 273 ILE A O 1
ATOM 2099 N N . ASP A 1 274 ? -5.323 1.879 12.536 1.00 63.47 274 ASP A N 1
ATOM 2100 C CA . ASP A 1 274 ? -4.813 1.405 13.831 1.00 63.47 274 ASP A CA 1
ATOM 2101 C C . ASP A 1 274 ? -3.328 1.793 14.040 1.00 63.47 274 ASP A C 1
ATOM 2103 O O . ASP A 1 274 ? -2.409 1.062 13.669 1.00 63.47 274 ASP A O 1
ATOM 2107 N N . THR A 1 275 ? -3.059 2.924 14.697 1.00 58.62 275 THR A N 1
ATOM 2108 C CA . THR A 1 275 ? -1.725 3.565 14.817 1.00 58.62 275 THR A CA 1
ATOM 2109 C C . THR A 1 275 ? -0.715 2.884 15.766 1.00 58.62 275 THR A C 1
ATOM 2111 O O . THR A 1 275 ? 0.141 3.553 16.337 1.00 58.62 275 THR A O 1
ATOM 2114 N N . GLY A 1 276 ? -0.813 1.576 16.017 1.00 61.91 276 GLY A N 1
ATOM 2115 C CA . GLY A 1 276 ? -0.163 0.970 17.189 1.00 61.91 276 GLY A CA 1
ATOM 2116 C C . GLY A 1 276 ? 1.158 0.228 16.974 1.00 61.91 276 GLY A C 1
ATOM 2117 O O . GLY A 1 276 ? 2.042 0.325 17.817 1.00 61.91 276 GLY A O 1
ATOM 2118 N N . THR A 1 277 ? 1.276 -0.602 15.932 1.00 65.44 277 THR A N 1
ATOM 2119 C CA . THR A 1 277 ? 2.250 -1.723 15.987 1.00 65.44 277 THR A CA 1
ATOM 2120 C C . THR A 1 277 ? 2.865 -2.174 14.661 1.00 65.44 277 THR A C 1
ATOM 2122 O O . THR A 1 277 ? 3.825 -2.930 14.692 1.00 65.44 277 THR A O 1
ATOM 2125 N N . ASN A 1 278 ? 2.395 -1.691 13.508 1.00 73.06 278 ASN A N 1
ATOM 2126 C CA . ASN A 1 278 ? 2.831 -2.185 12.194 1.00 73.06 278 ASN A CA 1
ATOM 2127 C C . ASN A 1 278 ? 3.627 -1.140 11.405 1.00 73.06 278 ASN A C 1
ATOM 2129 O O . ASN A 1 278 ? 3.302 -0.836 10.257 1.00 73.06 278 ASN A O 1
ATOM 2133 N N . ALA A 1 279 ? 4.660 -0.569 12.027 1.00 81.19 279 ALA A N 1
ATOM 2134 C CA . ALA A 1 279 ? 5.554 0.369 11.348 1.00 81.19 279 ALA A CA 1
ATOM 2135 C C . ALA A 1 279 ? 6.222 -0.285 10.125 1.00 81.19 279 ALA A C 1
ATOM 2137 O O . ALA A 1 279 ? 6.230 0.311 9.053 1.00 81.19 279 ALA A O 1
ATOM 2138 N N . ASP A 1 280 ? 6.664 -1.539 10.251 1.00 87.31 280 ASP A N 1
ATOM 2139 C CA . ASP A 1 280 ? 7.385 -2.247 9.187 1.00 87.31 280 ASP A CA 1
ATOM 2140 C C . ASP A 1 280 ? 6.490 -2.594 7.991 1.00 87.31 280 ASP A C 1
ATOM 2142 O O . ASP A 1 280 ? 6.874 -2.385 6.842 1.00 87.31 280 ASP A O 1
ATOM 2146 N N . ALA A 1 281 ? 5.275 -3.099 8.237 1.00 88.56 281 ALA A N 1
ATOM 2147 C CA . ALA A 1 281 ? 4.327 -3.399 7.163 1.00 88.56 281 ALA A CA 1
ATOM 2148 C C . ALA A 1 281 ? 3.870 -2.117 6.452 1.00 88.56 281 ALA A C 1
ATOM 2150 O O . ALA A 1 281 ? 3.808 -2.089 5.226 1.00 88.56 281 ALA A O 1
ATOM 2151 N N . ASN A 1 282 ? 3.624 -1.037 7.203 1.00 89.81 282 ASN A N 1
ATOM 2152 C CA . ASN A 1 282 ? 3.337 0.269 6.613 1.00 89.81 282 ASN A CA 1
ATOM 2153 C C . ASN A 1 282 ? 4.506 0.785 5.773 1.00 89.81 282 ASN A C 1
ATOM 2155 O O . ASN A 1 282 ? 4.282 1.209 4.644 1.00 89.81 282 ASN A O 1
ATOM 2159 N N . ALA A 1 283 ? 5.739 0.698 6.281 1.00 90.94 283 ALA A N 1
ATOM 2160 C CA . ALA A 1 283 ? 6.933 1.115 5.555 1.00 90.94 283 ALA A CA 1
ATOM 2161 C C . ALA A 1 283 ? 7.075 0.357 4.225 1.00 90.94 283 ALA A C 1
ATOM 2163 O O . ALA A 1 283 ? 7.273 0.983 3.185 1.00 90.94 283 ALA A O 1
ATOM 2164 N N . LYS A 1 284 ? 6.873 -0.968 4.234 1.00 92.69 284 LYS A N 1
ATOM 2165 C CA . LYS A 1 284 ? 6.873 -1.797 3.017 1.00 92.69 284 LYS A CA 1
ATOM 2166 C C . LYS A 1 284 ? 5.804 -1.361 2.015 1.00 92.69 284 LYS A C 1
ATOM 2168 O O . LYS A 1 284 ? 6.102 -1.200 0.838 1.00 92.69 284 LYS A O 1
ATOM 2173 N N . VAL A 1 285 ? 4.570 -1.132 2.465 1.00 94.81 285 VAL A N 1
ATOM 2174 C CA . VAL A 1 285 ? 3.471 -0.679 1.590 1.00 94.81 285 VAL A CA 1
ATOM 2175 C C . VAL A 1 285 ? 3.777 0.694 0.990 1.00 94.81 285 VAL A C 1
ATOM 2177 O O . VAL A 1 285 ? 3.552 0.906 -0.202 1.00 94.81 285 VAL A O 1
ATOM 2180 N N . THR A 1 286 ? 4.328 1.621 1.779 1.00 93.50 286 THR A N 1
ATOM 2181 C CA . THR A 1 286 ? 4.721 2.946 1.281 1.00 93.50 286 THR A CA 1
ATOM 2182 C C . THR A 1 286 ? 5.894 2.891 0.305 1.00 93.50 286 THR A C 1
ATOM 2184 O O . THR A 1 286 ? 5.884 3.629 -0.679 1.00 93.50 286 THR A O 1
ATOM 2187 N N . ASP A 1 287 ? 6.868 2.008 0.535 1.00 95.38 287 ASP A N 1
ATOM 2188 C CA . ASP A 1 287 ? 8.001 1.797 -0.370 1.00 95.38 287 ASP A CA 1
ATOM 2189 C C . ASP A 1 287 ? 7.537 1.229 -1.716 1.00 95.38 287 ASP A C 1
ATOM 2191 O O . ASP A 1 287 ? 7.792 1.827 -2.763 1.00 95.38 287 ASP A O 1
ATOM 2195 N N . LEU A 1 288 ? 6.749 0.146 -1.690 1.00 96.00 288 LEU A N 1
ATOM 2196 C CA . LEU A 1 288 ? 6.169 -0.451 -2.895 1.00 96.00 288 LEU A CA 1
ATOM 2197 C C . LEU A 1 288 ? 5.350 0.569 -3.687 1.00 96.00 288 LEU A C 1
ATOM 2199 O O . LEU A 1 288 ? 5.484 0.652 -4.908 1.00 96.00 288 LEU A O 1
ATOM 2203 N N . ARG A 1 289 ? 4.540 1.388 -3.002 1.00 95.94 289 ARG A N 1
ATOM 2204 C CA . ARG A 1 289 ? 3.796 2.477 -3.641 1.00 95.94 289 ARG A CA 1
ATOM 2205 C C . ARG A 1 289 ? 4.733 3.448 -4.357 1.00 95.94 289 ARG A C 1
A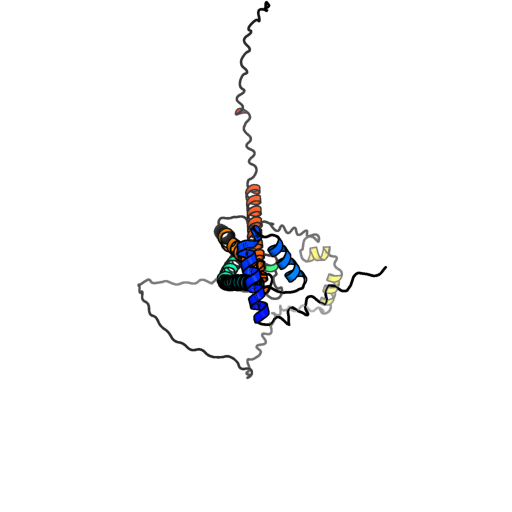TOM 2207 O O . ARG A 1 289 ? 4.539 3.714 -5.538 1.00 95.94 289 ARG A O 1
ATOM 2214 N N . CYS A 1 290 ? 5.751 3.944 -3.655 1.00 96.50 290 CYS A N 1
ATOM 2215 C CA . CYS A 1 290 ? 6.714 4.902 -4.193 1.00 96.50 290 CYS A CA 1
ATOM 2216 C C . CYS A 1 290 ? 7.423 4.348 -5.437 1.00 96.50 290 CYS A C 1
ATOM 2218 O O . CYS A 1 290 ? 7.525 5.031 -6.455 1.00 96.50 290 CYS A O 1
ATOM 2220 N N . ARG A 1 291 ? 7.855 3.083 -5.389 1.00 96.50 291 ARG A N 1
ATOM 2221 C CA . ARG A 1 291 ? 8.532 2.411 -6.506 1.00 96.50 291 ARG A CA 1
ATOM 2222 C C . ARG A 1 291 ? 7.614 2.202 -7.709 1.00 96.50 291 ARG A C 1
ATOM 2224 O O . ARG A 1 291 ? 8.041 2.424 -8.842 1.00 96.50 291 ARG A O 1
ATOM 2231 N N . LEU A 1 292 ? 6.355 1.829 -7.483 1.00 96.56 292 LEU A N 1
ATOM 2232 C CA . LEU A 1 292 ? 5.355 1.714 -8.548 1.00 96.56 292 LEU A CA 1
ATOM 2233 C C . LEU A 1 292 ? 5.057 3.068 -9.187 1.00 96.56 292 LEU A C 1
ATOM 2235 O O . LEU A 1 292 ? 5.090 3.180 -10.412 1.00 96.56 292 LEU A O 1
ATOM 2239 N N . ASP A 1 293 ? 4.842 4.104 -8.378 1.00 95.38 293 ASP A N 1
ATOM 2240 C CA . ASP A 1 293 ? 4.626 5.463 -8.869 1.00 95.38 293 ASP A CA 1
ATOM 2241 C C . ASP A 1 293 ? 5.841 5.930 -9.686 1.00 95.38 293 ASP A C 1
ATOM 2243 O O . ASP A 1 293 ? 5.684 6.345 -10.834 1.00 95.38 293 ASP A O 1
ATOM 2247 N N . GLN A 1 294 ? 7.065 5.736 -9.186 1.00 95.19 294 GLN A N 1
ATOM 2248 C CA . GLN A 1 294 ? 8.292 6.060 -9.917 1.00 95.19 294 GLN A CA 1
ATOM 2249 C C . GLN A 1 294 ? 8.390 5.319 -11.259 1.00 95.19 294 GLN A C 1
ATOM 2251 O O . GLN A 1 294 ? 8.728 5.932 -12.273 1.00 95.19 294 GLN A O 1
ATOM 2256 N N . ALA A 1 295 ? 8.085 4.019 -11.299 1.00 93.69 295 ALA A N 1
ATOM 2257 C CA . ALA A 1 295 ? 8.099 3.239 -12.536 1.00 93.69 295 ALA A CA 1
ATOM 2258 C C . ALA A 1 295 ? 7.066 3.762 -13.549 1.00 93.69 295 ALA A C 1
ATOM 2260 O O . ALA A 1 295 ? 7.359 3.867 -14.743 1.00 93.69 295 ALA A O 1
ATOM 2261 N N . THR A 1 296 ? 5.875 4.153 -13.085 1.00 94.62 296 THR A N 1
ATOM 2262 C CA . THR A 1 296 ? 4.859 4.759 -13.958 1.00 94.62 296 THR A CA 1
ATOM 2263 C C . THR A 1 296 ? 5.255 6.150 -14.452 1.00 94.62 296 THR A C 1
ATOM 2265 O O . THR A 1 296 ? 5.031 6.447 -15.624 1.00 94.62 296 THR A O 1
ATOM 2268 N N . MET A 1 297 ? 5.899 6.974 -13.621 1.00 93.06 297 MET A N 1
ATOM 2269 C CA . MET A 1 297 ? 6.410 8.284 -14.036 1.00 93.06 297 MET A CA 1
ATOM 2270 C C . MET A 1 297 ? 7.515 8.140 -15.087 1.00 93.06 297 MET A C 1
ATOM 2272 O O . MET A 1 297 ? 7.455 8.797 -16.124 1.00 93.06 297 MET A O 1
ATOM 2276 N N . LYS A 1 298 ? 8.462 7.212 -14.883 1.00 91.75 298 LYS A N 1
ATOM 2277 C CA . LYS A 1 298 ? 9.506 6.887 -15.872 1.00 91.75 298 LYS A CA 1
ATOM 2278 C C . LYS A 1 298 ? 8.906 6.482 -17.219 1.00 91.75 298 LYS A C 1
ATOM 2280 O O . LYS A 1 298 ? 9.361 6.944 -18.263 1.00 91.75 298 LYS A O 1
ATOM 2285 N N . TRP A 1 299 ? 7.856 5.660 -17.203 1.00 93.19 299 TRP A N 1
ATOM 2286 C CA . TRP A 1 299 ? 7.116 5.311 -18.415 1.00 93.19 299 TRP A CA 1
ATOM 2287 C C . TRP A 1 299 ? 6.467 6.529 -19.081 1.00 93.19 299 TRP A C 1
ATOM 2289 O O . TRP A 1 299 ? 6.594 6.705 -20.291 1.00 93.19 299 TRP A O 1
ATOM 2299 N N . GLU A 1 300 ? 5.775 7.378 -18.321 1.00 92.44 300 GLU A N 1
ATOM 2300 C CA . GLU A 1 300 ? 5.138 8.578 -18.871 1.00 92.44 300 GLU A CA 1
ATOM 2301 C C . GLU A 1 300 ? 6.147 9.530 -19.511 1.00 92.44 300 GLU A C 1
ATOM 2303 O O . GLU A 1 300 ? 5.871 10.093 -20.572 1.00 92.44 300 GLU A O 1
ATOM 2308 N N . ASP A 1 301 ? 7.309 9.703 -18.891 1.00 90.00 301 ASP A N 1
ATOM 2309 C CA . ASP A 1 301 ? 8.367 10.561 -19.411 1.00 90.00 301 ASP A CA 1
ATOM 2310 C C . ASP A 1 301 ? 8.988 9.975 -20.681 1.00 90.00 301 ASP A C 1
ATOM 2312 O O . ASP A 1 301 ? 9.144 10.696 -21.670 1.00 90.00 301 ASP A O 1
ATOM 2316 N N . LEU A 1 302 ? 9.219 8.657 -20.715 1.00 88.25 302 LEU A N 1
ATOM 2317 C CA . LEU A 1 302 ? 9.660 7.950 -21.917 1.00 88.25 302 LEU A CA 1
ATOM 2318 C C . LEU A 1 302 ? 8.649 8.095 -23.068 1.00 88.25 302 LEU A C 1
ATOM 2320 O O . LEU A 1 302 ? 9.030 8.366 -24.208 1.00 88.25 302 LEU A O 1
ATOM 2324 N N . VAL A 1 303 ? 7.349 7.965 -22.784 1.00 86.75 303 VAL A N 1
ATOM 2325 C CA . VAL A 1 303 ? 6.289 8.140 -23.789 1.00 86.75 303 VAL A CA 1
ATOM 2326 C C . VAL A 1 303 ? 6.265 9.572 -24.314 1.00 86.75 303 VAL A C 1
ATOM 2328 O O . VAL A 1 303 ? 6.309 9.753 -25.533 1.00 86.75 303 VAL A O 1
ATOM 2331 N N . LYS A 1 304 ? 6.255 10.582 -23.432 1.00 85.31 304 LYS A N 1
ATOM 2332 C CA . LYS A 1 304 ? 6.275 12.005 -23.824 1.00 85.31 304 LYS A CA 1
ATOM 2333 C C . LYS A 1 304 ? 7.476 12.316 -24.712 1.00 85.31 304 LYS A C 1
ATOM 2335 O O . LYS A 1 304 ? 7.331 13.012 -25.716 1.00 85.31 304 LYS A O 1
ATOM 2340 N N . GLU A 1 305 ? 8.648 11.797 -24.363 1.00 81.69 305 GLU A N 1
ATOM 2341 C CA . GLU A 1 305 ? 9.869 12.009 -25.135 1.00 81.69 305 GLU A CA 1
ATOM 2342 C C . GLU A 1 305 ? 9.798 11.330 -26.512 1.00 81.69 305 GLU A C 1
ATOM 2344 O O . GLU A 1 305 ? 10.122 11.949 -27.529 1.00 81.69 305 GLU A O 1
ATOM 2349 N N . SER A 1 306 ? 9.262 10.106 -26.575 1.00 79.81 306 SER A N 1
ATOM 2350 C CA . SER A 1 306 ? 9.041 9.394 -27.841 1.00 79.81 306 SER A CA 1
ATOM 2351 C C . SER A 1 306 ? 8.041 10.108 -28.766 1.00 79.81 306 SER A C 1
ATOM 2353 O O . SER A 1 306 ? 8.173 10.069 -29.991 1.00 79.81 306 SER A O 1
ATOM 2355 N N . GLU A 1 307 ? 7.022 10.766 -28.203 1.00 78.50 307 GLU A N 1
ATOM 2356 C CA . GLU A 1 307 ? 6.012 11.509 -28.961 1.00 78.50 307 GLU A CA 1
ATOM 2357 C C . GLU A 1 307 ? 6.561 12.835 -29.483 1.00 78.50 307 GLU A C 1
ATOM 2359 O O . GLU A 1 307 ? 6.409 13.129 -30.669 1.00 78.50 307 GLU A O 1
ATOM 2364 N N . ARG A 1 308 ? 7.262 13.608 -28.641 1.00 77.00 308 ARG A N 1
ATOM 2365 C CA . ARG A 1 308 ? 7.932 14.855 -29.056 1.00 77.00 308 ARG A CA 1
ATOM 2366 C C . ARG A 1 308 ? 8.826 14.632 -30.274 1.00 77.00 308 ARG A C 1
ATOM 2368 O O . ARG A 1 308 ? 8.792 15.429 -31.210 1.00 77.00 308 ARG A O 1
ATOM 2375 N N . LYS A 1 309 ? 9.568 13.522 -30.293 1.00 68.75 309 LYS A N 1
ATOM 2376 C CA . LYS A 1 309 ? 10.455 13.164 -31.407 1.00 68.75 309 LYS A CA 1
ATOM 2377 C C . LYS A 1 309 ? 9.704 12.727 -32.653 1.00 68.75 309 LYS A C 1
ATOM 2379 O O . LYS A 1 309 ? 10.043 13.189 -33.739 1.00 68.75 309 LYS A O 1
ATOM 2384 N N . ARG A 1 310 ? 8.624 11.947 -32.514 1.00 67.69 310 ARG A N 1
ATOM 2385 C CA . ARG A 1 310 ? 7.739 11.634 -33.650 1.00 67.69 310 ARG A CA 1
ATOM 2386 C C . ARG A 1 310 ? 7.217 12.900 -34.331 1.00 67.69 310 ARG A C 1
ATOM 2388 O O . ARG A 1 310 ? 7.203 12.956 -35.555 1.00 67.69 310 ARG A O 1
ATOM 2395 N N . PHE A 1 311 ? 6.857 13.933 -33.569 1.00 60.50 311 PHE A N 1
ATOM 2396 C CA . PHE A 1 311 ? 6.431 15.213 -34.143 1.00 60.50 311 PHE A CA 1
ATOM 2397 C C . PHE A 1 311 ? 7.586 16.050 -34.715 1.00 60.50 311 PHE A C 1
ATOM 2399 O O . PHE A 1 311 ? 7.370 16.757 -35.695 1.00 60.50 311 PHE A O 1
ATOM 2406 N N . ALA A 1 312 ? 8.803 15.949 -34.170 1.00 64.00 312 ALA A N 1
ATOM 2407 C CA . ALA A 1 312 ? 9.991 16.614 -34.719 1.00 64.00 312 ALA A CA 1
ATOM 2408 C C . ALA A 1 312 ? 10.467 15.992 -36.049 1.00 64.00 312 ALA A C 1
ATOM 2410 O O . ALA A 1 312 ? 10.929 16.708 -36.937 1.00 64.00 312 ALA A O 1
ATOM 2411 N N . HIS A 1 313 ? 10.314 14.672 -36.210 1.00 59.19 313 HIS A N 1
ATOM 2412 C CA . HIS A 1 313 ? 10.646 13.948 -37.442 1.00 59.19 313 HIS A CA 1
ATOM 2413 C C . HIS A 1 313 ? 9.651 14.208 -38.587 1.00 59.19 313 HIS A C 1
ATOM 2415 O O . HIS A 1 313 ? 10.003 14.069 -39.763 1.00 59.19 313 HIS A O 1
ATOM 2421 N N . ILE A 1 314 ? 8.423 14.644 -38.282 1.00 61.34 314 ILE A N 1
ATOM 2422 C CA . ILE A 1 314 ? 7.486 15.145 -39.292 1.00 61.34 314 ILE A CA 1
ATOM 2423 C C . ILE A 1 314 ? 7.956 16.545 -39.692 1.00 61.34 314 ILE A C 1
ATOM 2425 O O . ILE A 1 314 ? 7.569 17.547 -39.090 1.00 61.34 314 ILE A O 1
ATOM 2429 N N . ARG A 1 315 ? 8.797 16.634 -40.732 1.00 52.75 315 ARG A N 1
ATOM 2430 C CA . ARG A 1 315 ? 9.124 17.926 -41.355 1.00 52.75 315 ARG A CA 1
ATOM 2431 C C . ARG A 1 315 ? 7.805 18.655 -41.647 1.00 52.75 315 ARG A C 1
ATOM 2433 O O . ARG A 1 315 ? 6.955 18.056 -42.317 1.00 52.75 315 ARG A O 1
ATOM 2440 N N . PRO A 1 316 ? 7.608 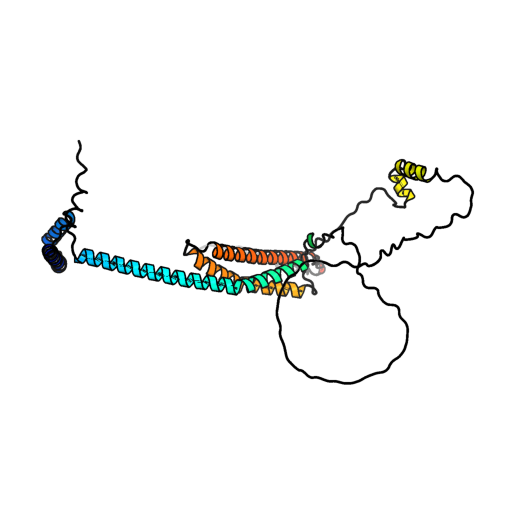19.907 -41.187 1.00 49.31 316 PRO A N 1
ATOM 2441 C CA . PRO A 1 316 ? 6.406 20.661 -41.503 1.00 49.31 316 PRO A CA 1
ATOM 2442 C C . PRO A 1 316 ? 6.309 20.734 -43.020 1.00 49.31 316 PRO A C 1
ATOM 2444 O O . PRO A 1 316 ? 7.103 21.394 -43.691 1.00 49.31 316 PRO A O 1
ATOM 2447 N N . THR A 1 317 ? 5.376 19.969 -43.576 1.00 45.62 317 THR A N 1
ATOM 2448 C CA . THR A 1 317 ? 5.156 19.958 -45.010 1.00 45.62 317 THR A CA 1
ATOM 2449 C C . THR A 1 317 ? 4.477 21.280 -45.299 1.00 45.62 317 THR A C 1
ATOM 2451 O O . THR A 1 317 ? 3.290 21.451 -45.026 1.00 45.62 317 THR A O 1
ATOM 2454 N N . VAL A 1 318 ? 5.250 22.261 -45.765 1.00 52.84 318 VAL A N 1
ATOM 2455 C CA . VAL A 1 318 ? 4.698 23.499 -46.303 1.00 52.84 318 VAL A CA 1
ATOM 2456 C C . VAL A 1 318 ? 3.897 23.092 -47.531 1.00 52.84 318 VAL A C 1
ATOM 2458 O O . VAL A 1 318 ? 4.434 22.937 -48.624 1.00 52.84 318 VAL A O 1
ATOM 2461 N N . VAL A 1 319 ? 2.600 22.857 -47.334 1.00 48.78 319 VAL A N 1
ATOM 2462 C CA . VAL A 1 319 ? 1.644 22.699 -48.422 1.00 48.78 319 VAL A CA 1
ATOM 2463 C C . VAL A 1 319 ? 1.476 24.089 -49.016 1.00 48.78 319 VAL A C 1
ATOM 2465 O O . VAL A 1 319 ? 0.612 24.868 -48.614 1.00 48.78 319 VAL A O 1
ATOM 2468 N N . SER A 1 320 ? 2.357 24.438 -49.949 1.00 53.97 320 SER A N 1
ATOM 2469 C CA . SER A 1 320 ? 2.153 25.578 -50.824 1.00 53.97 320 SER A CA 1
ATOM 2470 C C . SER A 1 320 ? 0.967 25.242 -51.720 1.00 53.97 320 SER A C 1
ATOM 2472 O O . SER A 1 320 ? 1.092 24.623 -52.773 1.00 53.97 320 SER A O 1
ATOM 2474 N N . VAL A 1 321 ? -0.231 25.613 -51.269 1.00 56.31 321 VAL A N 1
ATOM 2475 C CA . VAL A 1 321 ? -1.413 25.582 -52.124 1.00 56.31 321 VAL A CA 1
ATOM 2476 C C . VAL A 1 321 ? -1.140 26.574 -53.258 1.00 56.31 321 VAL A C 1
ATOM 2478 O O . VAL A 1 321 ? -0.971 27.767 -52.985 1.00 56.31 321 VAL A O 1
ATOM 2481 N N . PRO A 1 322 ? -1.045 26.129 -54.524 1.00 57.31 322 PRO A N 1
ATOM 2482 C CA . PRO A 1 322 ? -0.783 27.041 -55.621 1.00 57.31 322 PRO A CA 1
ATOM 2483 C C . PRO A 1 322 ? -1.908 28.078 -55.686 1.00 57.31 322 PRO A C 1
ATOM 2485 O O . PRO A 1 322 ? -3.088 27.745 -55.578 1.00 57.31 322 PRO A O 1
ATOM 2488 N N . LEU A 1 323 ? -1.547 29.348 -55.889 1.00 53.53 323 LEU A N 1
ATOM 2489 C CA . LEU A 1 323 ? -2.482 30.483 -55.976 1.00 53.53 323 LEU A CA 1
ATOM 2490 C C . LEU A 1 323 ? -3.589 30.294 -57.035 1.00 53.53 323 LEU A C 1
ATOM 2492 O O . LEU A 1 323 ? -4.596 30.997 -57.004 1.00 53.53 323 LEU A O 1
ATOM 2496 N N . SER A 1 324 ? -3.441 29.325 -57.943 1.00 59.38 324 SER A N 1
ATOM 2497 C CA . SER A 1 324 ? -4.463 28.894 -58.903 1.00 59.38 324 SER A CA 1
ATOM 2498 C C . SER A 1 324 ? -5.668 28.186 -58.265 1.00 59.38 324 SER A C 1
ATOM 2500 O O . SER A 1 324 ? -6.724 28.119 -58.894 1.00 59.38 324 SER A O 1
ATOM 2502 N N . ALA A 1 325 ? -5.555 27.698 -57.024 1.00 56.59 325 ALA A N 1
ATOM 2503 C CA . ALA A 1 325 ? -6.664 27.102 -56.277 1.00 56.59 325 ALA A CA 1
ATOM 2504 C C . ALA A 1 325 ? -7.648 28.153 -55.730 1.00 56.59 325 ALA A C 1
ATOM 2506 O O . ALA A 1 325 ? -8.807 27.836 -55.456 1.00 56.59 325 ALA A O 1
ATOM 2507 N N . TYR A 1 326 ? -7.237 29.423 -55.643 1.00 55.72 326 TYR A N 1
ATOM 2508 C CA . TYR A 1 326 ? -8.148 30.526 -55.354 1.00 55.72 326 TYR A CA 1
ATOM 2509 C C . TYR A 1 326 ? -8.908 30.903 -56.629 1.00 55.72 326 TYR A C 1
ATOM 2511 O O . TYR A 1 326 ? -8.572 31.860 -57.330 1.00 55.72 326 TYR A O 1
ATOM 2519 N N . LYS A 1 327 ? -9.983 30.164 -56.934 1.00 61.50 327 LYS A N 1
ATOM 2520 C CA . LYS A 1 327 ? -11.014 30.652 -57.857 1.00 61.50 327 LYS A CA 1
ATOM 2521 C C . LYS A 1 327 ? -11.541 31.971 -57.292 1.00 61.50 327 LYS A C 1
ATOM 2523 O O . LYS A 1 327 ? -12.296 31.975 -56.324 1.00 61.50 327 LYS A O 1
ATOM 2528 N N . ARG A 1 328 ? -11.128 33.097 -57.886 1.00 54.59 328 ARG A N 1
ATOM 2529 C CA . ARG A 1 328 ? -11.704 34.418 -57.606 1.00 54.59 328 ARG A CA 1
ATOM 2530 C C . ARG A 1 328 ? -13.208 34.325 -57.844 1.00 54.59 328 ARG A C 1
ATOM 2532 O O . ARG A 1 328 ? -13.653 34.326 -58.991 1.00 54.59 328 ARG A O 1
ATOM 2539 N N . HIS A 1 329 ? -13.986 34.243 -56.769 1.00 55.81 329 HIS A N 1
ATOM 2540 C CA . HIS A 1 329 ? -15.413 34.506 -56.837 1.00 55.81 329 HIS A CA 1
ATOM 2541 C C . HIS A 1 329 ? -15.579 35.917 -57.407 1.00 55.81 329 HIS A C 1
ATOM 2543 O O . HIS A 1 329 ? -15.183 36.902 -56.785 1.00 55.81 329 HIS A O 1
ATOM 2549 N N . LYS A 1 330 ? -16.105 36.010 -58.634 1.00 59.09 330 LYS A N 1
ATOM 2550 C CA . LYS A 1 330 ? -16.559 37.282 -59.199 1.00 59.09 330 LYS A CA 1
ATOM 2551 C C . LYS A 1 330 ? -17.633 37.823 -58.246 1.00 59.09 330 LYS A C 1
ATOM 2553 O O . LYS A 1 330 ? -18.604 37.103 -58.005 1.00 59.09 330 LYS A O 1
ATOM 2558 N N . PRO A 1 331 ? -17.479 39.034 -57.690 1.00 57.31 331 PRO A N 1
ATOM 2559 C CA . PRO A 1 331 ? -18.529 39.616 -56.873 1.00 57.31 331 PRO A CA 1
ATOM 2560 C C . PRO A 1 331 ? -19.783 39.831 -57.739 1.00 57.31 331 PRO A C 1
ATOM 2562 O O . PRO A 1 331 ? -19.654 40.184 -58.918 1.00 57.31 331 PRO A O 1
ATOM 2565 N N . PRO A 1 332 ? -20.988 39.594 -57.194 1.00 53.66 332 PRO A N 1
ATOM 2566 C CA . PRO A 1 332 ? -22.229 39.780 -57.927 1.00 53.66 332 PRO A CA 1
ATOM 2567 C C . PRO A 1 332 ? -22.384 41.257 -58.291 1.00 53.66 332 PRO A C 1
ATOM 2569 O O . PRO A 1 332 ? -22.240 42.149 -57.454 1.00 53.66 332 PRO A O 1
ATOM 2572 N N . THR A 1 333 ? -22.646 41.512 -59.568 1.00 57.00 333 THR A N 1
ATOM 2573 C CA . THR A 1 333 ? -22.917 42.841 -60.110 1.00 57.00 333 THR A CA 1
ATOM 2574 C C . THR A 1 333 ? -24.114 43.452 -59.390 1.00 57.00 333 THR A C 1
ATOM 2576 O O . THR A 1 333 ? -25.211 42.898 -59.430 1.00 57.00 333 THR A O 1
ATOM 2579 N N . ALA A 1 334 ? -23.883 44.582 -58.721 1.00 53.62 334 ALA A N 1
ATOM 2580 C CA . ALA A 1 334 ? -24.899 45.350 -58.021 1.00 53.62 334 ALA A CA 1
ATOM 2581 C C . ALA A 1 334 ? -25.947 45.865 -59.014 1.00 53.62 334 ALA A C 1
ATOM 2583 O O . ALA A 1 334 ? -25.687 46.782 -59.796 1.00 53.62 334 ALA A O 1
ATOM 2584 N N . ASP A 1 335 ? -27.128 45.254 -58.977 1.00 54.44 335 ASP A N 1
ATOM 2585 C CA . ASP A 1 335 ? -28.270 45.696 -59.754 1.00 54.44 335 ASP A CA 1
ATOM 2586 C C . ASP A 1 335 ? -28.874 46.949 -59.105 1.00 54.44 335 ASP A C 1
ATOM 2588 O O . ASP A 1 335 ? -29.219 47.002 -57.919 1.00 54.44 335 ASP A O 1
ATOM 2592 N N . ARG A 1 336 ? -28.921 48.008 -59.903 1.00 55.41 336 ARG A N 1
ATOM 2593 C CA . ARG A 1 336 ? -29.223 49.384 -59.521 1.00 55.41 336 ARG A CA 1
ATOM 2594 C C . ARG A 1 336 ? -30.730 49.542 -59.323 1.00 55.41 336 ARG A C 1
ATOM 2596 O O . ARG A 1 336 ? -31.417 50.073 -60.192 1.00 55.41 336 ARG A O 1
ATOM 2603 N N . ARG A 1 337 ? -31.267 49.137 -58.168 1.00 56.81 337 ARG A N 1
ATOM 2604 C CA . ARG A 1 337 ? -32.654 49.469 -57.796 1.00 56.81 337 ARG A CA 1
ATOM 2605 C C . ARG A 1 337 ? -32.737 50.840 -57.130 1.00 56.81 337 ARG A C 1
ATOM 2607 O O . ARG A 1 337 ? -32.380 51.033 -55.972 1.00 56.81 337 ARG A O 1
ATOM 2614 N N . ARG A 1 338 ? -33.226 51.797 -57.925 1.00 55.00 338 ARG A N 1
ATOM 2615 C CA . ARG A 1 338 ? -33.671 53.130 -57.514 1.00 55.00 338 ARG A CA 1
ATOM 2616 C C . ARG A 1 338 ? -34.657 53.027 -56.347 1.00 55.00 338 ARG A C 1
ATOM 2618 O O . ARG A 1 338 ? -35.691 52.376 -56.450 1.00 55.00 338 ARG A O 1
ATOM 2625 N N . ARG A 1 339 ? -34.310 53.720 -55.268 1.00 50.97 339 ARG A N 1
ATOM 2626 C CA . ARG A 1 339 ? -35.138 54.013 -54.102 1.00 50.97 339 ARG A CA 1
ATOM 2627 C C . ARG A 1 339 ? -36.086 55.156 -54.480 1.00 50.97 339 ARG A C 1
ATOM 2629 O O . ARG A 1 339 ? -35.618 56.255 -54.760 1.00 50.97 339 ARG A O 1
ATOM 2636 N N . SER A 1 340 ? -37.385 54.886 -54.541 1.00 58.97 340 SER A N 1
ATOM 2637 C CA . SER A 1 340 ? -38.420 55.915 -54.427 1.00 58.97 340 SER A CA 1
ATOM 2638 C C . SER A 1 340 ? -38.719 56.137 -52.944 1.00 58.97 340 SER A C 1
ATOM 2640 O O . SER A 1 340 ? -38.773 55.190 -52.161 1.00 58.97 340 SER A O 1
ATOM 2642 N N . GLU A 1 341 ? -38.813 57.409 -52.590 1.00 57.19 341 GLU A N 1
ATOM 2643 C CA . GLU A 1 341 ? -38.907 57.974 -51.246 1.00 57.19 341 GLU A CA 1
ATOM 2644 C C . GLU A 1 341 ? -40.255 57.757 -50.526 1.00 57.19 341 GLU A C 1
ATOM 2646 O O . GLU A 1 341 ? -41.213 57.285 -51.143 1.00 57.19 341 GLU A O 1
ATOM 2651 N N . PRO A 1 342 ? -40.316 58.067 -49.211 1.00 59.09 342 PRO A N 1
ATOM 2652 C CA . PRO A 1 342 ? -41.382 57.662 -48.302 1.00 59.09 342 PRO A CA 1
ATOM 2653 C C . PRO A 1 342 ? -42.463 58.741 -48.087 1.00 59.09 342 PRO A C 1
ATOM 2655 O O . PRO A 1 342 ? -42.220 59.939 -48.196 1.00 59.09 342 PRO A O 1
ATOM 2658 N N . SER A 1 343 ? -43.654 58.303 -47.684 1.00 56.00 343 SER A N 1
ATOM 2659 C CA . SER A 1 343 ? -44.695 59.111 -47.025 1.00 56.00 343 SER A CA 1
ATOM 2660 C C . SER A 1 343 ? -45.444 58.170 -46.083 1.00 56.00 343 SER A C 1
ATOM 2662 O O . SER A 1 343 ? -45.898 57.120 -46.520 1.00 56.00 343 SER A O 1
ATOM 2664 N N . ALA A 1 344 ? -45.333 58.352 -44.767 1.00 55.88 344 ALA A N 1
ATOM 2665 C CA . ALA A 1 344 ? -46.146 59.235 -43.915 1.00 55.88 344 ALA A CA 1
ATOM 2666 C C . ALA A 1 344 ? -47.045 58.332 -43.040 1.00 55.88 344 ALA A C 1
ATOM 2668 O O . ALA A 1 344 ? -47.784 57.508 -43.558 1.00 55.88 344 ALA A O 1
ATOM 2669 N N . LEU A 1 345 ? -46.767 58.294 -41.732 1.00 56.38 345 LEU A N 1
ATOM 2670 C CA . LEU A 1 345 ? -47.636 58.829 -40.670 1.00 56.38 345 LEU A CA 1
ATOM 2671 C C . LEU A 1 345 ? -48.913 58.009 -40.425 1.00 56.38 345 LEU A C 1
ATOM 2673 O O . LEU A 1 345 ? -49.891 58.174 -41.148 1.00 56.38 345 LEU A O 1
ATOM 2677 N N . ALA A 1 346 ? -48.887 57.205 -39.356 1.00 48.75 346 ALA A N 1
ATOM 2678 C CA . ALA A 1 346 ? -49.826 57.191 -38.220 1.00 48.75 346 ALA A CA 1
ATOM 2679 C C . ALA A 1 346 ? -49.710 55.858 -37.472 1.00 48.75 346 ALA A C 1
ATOM 2681 O O . ALA A 1 346 ? -49.883 54.804 -38.125 1.00 48.75 346 ALA A O 1
#

Sequence (346 aa):
MSGRGKATVRVHARATQQTPDVNAVLALVEKWKEAHGAKYPALTAGHAVLEEEGYVFPHAKAKETAKAAEAEQLQLHQTRVAALKRAQVEKEIAQYTQEIEDVLLEMHRIFEILVPTLEAFSFDEDTAVETLPPSAPTTVSTPPRPGKNGCEASSDTDQAEHLANAVAGDNEDDEDDDDDVEWEDVGDDGGNGSADDEVATRQEELEAMDMNDIVQAYGLGSAAYELTISIPSTLCERSSENEVLFRSLADSVLRIRKRFLPLIDDWSNALTIDTGTNADANAKVTDLRCRLDQATMKWEDLVKESERKRFAHIRPTVVSVPLSAYKRHKPPTADRRRRSEPSALA

pLDDT: mean 70.41, std 20.94, range [29.45, 96.94]

InterPro domains:
  IPR018610 UV-stimulated scaffold protein A [PTHR28670] (26-310)

Secondary structure (DSSP, 8-state):
------STTTHHHHTT---HHHHHHHHHHHHHHHHHTTT-HHHHHHHHHHHHTTPPPHHHHHHHHHHHHHHHHHHHHHHHHHHHHHHHHHHHHHHHHHHHHHHHHHHHHHHHHHS--GGGG---TT-----PPPP------------------------------------------------------------SSHHHHHHHHHHHS-HHHHHHHTT---S----------------TTTHHHHHHHHHHHHHIIIIIHHHHHHHHHHHHT-TTS-HHHHHHHHHHHHHHHHHHHHHHHHHHHHHHHHHHHS--------GGG----PPPP------PPP----

Foldseek 3Di:
DDDDDDQPPQLPPVCVVQDPVNQVVLQVLVVCCVVCVVPDVVSVVVNVVCVSSNHDHPVVVVVVVVVVVVVVVVVVVVVVVLVVLLVVLVVVCVVCVVVLVVLLVLLVVLCCVLPPDVVNVPDPPPPPDDDDPDDDDDDDDDDDDDDDDDDDDDDDDDDDDDDDDDDDDDDDDDDDPPPPPPDPDPDDPDDDDDDPPPPVVVVVVVVVDDPVRCCVVVVVVDPDDDDDDPDPPCSGACDPVSVVSLVSLVVSLVCCVPPVLVSLVVSLVSVVVDPPDPPPSNVSSVVSNVSSVVSNVSSVVSVVSNVVVVVVVPDPPPPPPDPVVPPPDDPDDDDDDDDDDDDDDD